Protein AF-A0A544TKF6-F1 (afdb_monomer)

Foldseek 3Di:
DFPAFDPFAEPVNLVVQLVVDPDQVSNCVSQDDLRYGAWDWDWDAALVLDTWIWTHGNVDIDIDGDDPSDDDAFQFDPDPVCVVPTDDDDDPLRVVQRVLLVVLVVPDDPDDDPVSVLVSCLDQRPPCSYSQHDFDPVDDPVVTDGDQKDWDADNNQQFIWIDGGGSNVDPDTDGTDRD

InterPro domains:
  IPR005079 Peptidase C45, hydrolase domain [PF03417] (8-167)
  IPR047794 Peptidase C45-like [NF040521] (4-160)
  IPR047801 Peptidase C45 [PTHR34180] (5-172)

Mean predicted aligned error: 4.5 Å

Nearest PDB structures (foldseek):
  2x1c-assembly4_D  TM=9.085E-01  e=5.682E-09  Penicillium chrysogenum
  2x1e-assembly3_C  TM=9.088E-01  e=1.036E-08  Penicillium chrysogenum
  3ryo-assembly2_G  TM=5.956E-01  e=8.230E+00  Mycobacterium tuberculosis

pLDDT: mean 92.39, std 9.49, range [50.91, 98.38]

Secondary structure (DSSP, 8-state):
------SSB-HHHHHHHHHT-SSHHHHHHTT-TT-BSS-EEEEEE-TTS-EEEEEE-SS--EEE--BTTB----SS---HHHHTTS-----THHHHHHHHHHHHHTT--SS--HHHHHHHHT--TTTTSSSS----TTS-TTT-----EEEEEETTTTEEEEEES-TTT----EEEEE-

Radius of gyration: 16.9 Å; Cα contacts (8 Å, |Δi|>4): 311; chains: 1; bounding box: 36×39×44 Å

Structure (mmCIF, N/CA/C/O backbone):
data_AF-A0A544TKF6-F1
#
_entry.id   AF-A0A544TKF6-F1
#
loop_
_atom_site.group_PDB
_atom_site.id
_atom_site.type_symbol
_atom_site.label_atom_id
_atom_site.label_alt_id
_atom_site.label_comp_id
_atom_site.label_asym_id
_atom_site.label_entity_id
_atom_site.label_seq_id
_atom_site.pdbx_PDB_ins_code
_atom_site.Cartn_x
_atom_site.Cartn_y
_atom_site.Cartn_z
_atom_site.occupancy
_atom_site.B_iso_or_equiv
_atom_site.auth_seq_id
_atom_site.auth_comp_id
_atom_site.auth_asym_id
_atom_site.auth_atom_id
_atom_site.pdbx_PDB_model_num
ATOM 1 N N . MET A 1 1 ? 10.398 1.493 -12.813 1.00 55.31 1 MET A N 1
ATOM 2 C CA . MET A 1 1 ? 9.216 0.774 -13.331 1.00 55.31 1 MET A CA 1
ATOM 3 C C . MET A 1 1 ? 9.625 -0.557 -13.945 1.00 55.31 1 MET A C 1
ATOM 5 O O . MET A 1 1 ? 10.635 -0.617 -14.648 1.00 55.31 1 MET A O 1
ATOM 9 N N . THR A 1 2 ? 8.847 -1.602 -13.678 1.00 68.12 2 THR A N 1
ATOM 10 C CA . THR A 1 2 ? 8.953 -2.919 -14.322 1.00 68.12 2 THR A CA 1
ATOM 11 C C . THR A 1 2 ? 8.595 -2.805 -15.816 1.00 68.12 2 THR A C 1
ATOM 13 O O . THR A 1 2 ? 7.813 -1.940 -16.207 1.00 68.12 2 THR A O 1
ATOM 16 N N . ARG A 1 3 ? 9.192 -3.635 -16.684 1.00 73.00 3 ARG A N 1
ATOM 17 C CA . ARG A 1 3 ? 8.939 -3.627 -18.148 1.00 73.00 3 ARG A CA 1
ATOM 18 C C . ARG A 1 3 ? 8.168 -4.859 -18.634 1.00 73.00 3 ARG A C 1
ATOM 20 O O . ARG A 1 3 ? 8.282 -5.246 -19.791 1.00 73.00 3 ARG A O 1
ATOM 27 N N . THR A 1 4 ? 7.413 -5.490 -17.744 1.00 80.81 4 THR A N 1
ATOM 28 C CA . THR A 1 4 ? 6.690 -6.730 -18.036 1.00 80.81 4 THR A CA 1
ATOM 29 C C . THR A 1 4 ? 5.222 -6.401 -18.259 1.00 80.81 4 THR A C 1
ATOM 31 O O . THR A 1 4 ? 4.555 -5.962 -17.328 1.00 80.81 4 THR A O 1
ATOM 34 N N . CYS A 1 5 ? 4.701 -6.599 -19.466 1.00 86.75 5 CYS A N 1
ATOM 35 C CA . CYS A 1 5 ? 3.267 -6.497 -19.724 1.00 86.75 5 CYS A CA 1
ATOM 36 C C . CYS A 1 5 ? 2.820 -7.540 -20.748 1.00 86.75 5 CYS A C 1
ATOM 38 O O . CYS A 1 5 ? 3.575 -7.852 -21.663 1.00 86.75 5 CYS A O 1
ATOM 40 N N . GLU A 1 6 ? 1.609 -8.064 -20.582 1.00 92.38 6 GLU A N 1
ATOM 41 C CA . GLU A 1 6 ? 1.011 -9.108 -21.427 1.00 92.38 6 GLU A CA 1
ATOM 42 C C . GLU A 1 6 ? -0.457 -8.756 -21.723 1.00 92.38 6 GLU A C 1
ATOM 44 O O . GLU A 1 6 ? -1.069 -8.034 -20.928 1.00 92.38 6 GLU A O 1
ATOM 49 N N . PRO A 1 7 ? -1.066 -9.274 -22.809 1.00 95.12 7 PRO A N 1
ATOM 50 C CA . PRO A 1 7 ? -2.476 -9.049 -23.140 1.00 95.12 7 PRO A CA 1
ATOM 51 C C . PRO A 1 7 ? -3.413 -9.821 -22.190 1.00 95.12 7 PRO A C 1
ATOM 53 O O . PRO A 1 7 ? -4.062 -10.794 -22.569 1.00 95.12 7 PRO A O 1
ATOM 56 N N . LYS A 1 8 ? -3.452 -9.398 -20.925 1.00 96.31 8 LYS A N 1
ATOM 57 C CA . LYS A 1 8 ? -4.282 -9.949 -19.845 1.00 96.31 8 LYS A CA 1
ATOM 58 C C . LYS A 1 8 ? -5.174 -8.855 -19.241 1.00 96.31 8 LYS A C 1
ATOM 60 O O . LYS A 1 8 ? -5.422 -7.833 -19.878 1.00 96.31 8 LYS A O 1
ATOM 65 N N . VAL A 1 9 ? -5.671 -9.045 -18.019 1.00 97.31 9 VAL A N 1
ATOM 66 C CA . VAL A 1 9 ? -6.604 -8.110 -17.371 1.00 97.31 9 VAL A CA 1
ATOM 67 C C . VAL A 1 9 ? -5.886 -6.812 -16.964 1.00 97.31 9 VAL A C 1
ATOM 69 O O . VAL A 1 9 ? -4.913 -6.870 -16.207 1.00 97.31 9 VAL A O 1
ATOM 72 N N . PRO A 1 10 ? -6.344 -5.626 -17.409 1.00 97.31 10 PRO A N 1
ATOM 73 C CA . PRO A 1 10 ? -5.775 -4.352 -16.972 1.00 97.31 10 PRO A CA 1
ATOM 74 C C . PRO A 1 10 ? -5.918 -4.138 -15.459 1.00 97.31 10 PRO A C 1
ATOM 76 O O . PRO A 1 10 ? -6.952 -4.467 -14.881 1.00 97.31 10 PRO A O 1
ATOM 79 N N . ILE A 1 11 ? -4.927 -3.501 -14.824 1.00 96.88 11 ILE A N 1
ATOM 80 C CA . ILE A 1 11 ? -4.883 -3.312 -13.358 1.00 96.88 11 ILE A CA 1
ATOM 81 C C . ILE A 1 11 ? -6.156 -2.675 -12.797 1.00 96.88 11 ILE A C 1
ATOM 83 O O . ILE A 1 11 ? -6.696 -3.152 -11.805 1.00 96.88 11 ILE A O 1
ATOM 87 N N . HIS A 1 12 ? -6.677 -1.638 -13.456 1.00 97.56 12 HIS A N 1
ATOM 88 C CA . HIS A 1 12 ? -7.890 -0.953 -13.004 1.00 97.56 12 HIS A CA 1
ATOM 89 C C . HIS A 1 12 ? -9.153 -1.820 -13.118 1.00 97.56 12 HIS A C 1
ATOM 91 O O . HIS A 1 12 ? -10.081 -1.652 -12.332 1.00 97.56 12 HIS A O 1
ATOM 97 N N . VAL A 1 13 ? -9.184 -2.781 -14.047 1.00 98.19 13 VAL A N 1
ATOM 98 C CA . VAL A 1 13 ? -10.268 -3.772 -14.124 1.00 98.19 13 VAL A CA 1
ATOM 99 C C . VAL A 1 13 ? -10.142 -4.776 -12.976 1.00 98.19 13 VAL A C 1
ATOM 101 O O . VAL A 1 13 ? -11.151 -5.125 -12.375 1.00 98.19 13 VAL A O 1
ATOM 104 N N . GLY A 1 14 ? -8.916 -5.162 -12.601 1.00 98.19 14 GLY A N 1
ATOM 105 C CA . GLY A 1 14 ? -8.651 -5.945 -11.388 1.00 98.19 14 GLY A CA 1
ATOM 106 C C . GLY A 1 14 ? -9.090 -5.227 -10.105 1.00 98.19 14 GLY A C 1
ATOM 107 O O . GLY A 1 14 ? -9.785 -5.820 -9.286 1.00 98.19 14 GLY A O 1
ATOM 108 N N . LEU A 1 15 ? -8.775 -3.928 -9.968 1.00 98.00 15 LEU A N 1
ATOM 109 C CA . LEU A 1 15 ? -9.273 -3.088 -8.865 1.00 98.00 15 LEU A CA 1
ATOM 110 C C . LEU A 1 15 ? -10.802 -3.095 -8.814 1.00 98.00 15 LEU A C 1
ATOM 112 O O . LEU A 1 15 ? -11.387 -3.272 -7.749 1.00 98.00 15 LEU A O 1
ATOM 116 N N . ARG A 1 16 ? -11.456 -2.926 -9.968 1.00 98.25 16 ARG A N 1
ATOM 117 C CA . ARG A 1 16 ? -12.916 -2.922 -10.030 1.00 98.25 16 ARG A CA 1
ATOM 118 C C . ARG A 1 16 ? -13.513 -4.278 -9.651 1.00 98.25 16 ARG A C 1
ATOM 120 O O . ARG A 1 16 ? -14.469 -4.306 -8.889 1.00 98.25 16 ARG A O 1
ATOM 127 N N . ALA A 1 17 ? -12.931 -5.378 -10.123 1.00 98.25 17 ALA A N 1
ATOM 128 C CA . ALA A 1 17 ? -13.384 -6.726 -9.791 1.00 98.25 17 ALA A CA 1
ATOM 129 C C . ALA A 1 17 ? -13.251 -7.037 -8.287 1.00 98.25 17 ALA A C 1
ATOM 131 O O . ALA A 1 17 ? -14.144 -7.658 -7.716 1.00 98.25 17 ALA A O 1
ATOM 132 N N . ILE A 1 18 ? -12.188 -6.553 -7.628 1.00 98.25 18 ILE A N 1
ATOM 133 C CA . ILE A 1 18 ? -12.062 -6.608 -6.161 1.00 98.25 18 ILE A CA 1
ATOM 134 C C . ILE A 1 18 ? -13.224 -5.865 -5.490 1.00 98.25 18 ILE A C 1
ATOM 136 O O . ILE A 1 18 ? -13.851 -6.407 -4.587 1.00 98.25 18 ILE A O 1
ATOM 140 N N . LEU A 1 19 ? -13.520 -4.638 -5.929 1.00 96.94 19 LEU A N 1
ATOM 141 C CA . LEU A 1 19 ? -14.574 -3.808 -5.333 1.00 96.94 19 LEU A CA 1
ATOM 142 C C . LEU A 1 19 ? -15.995 -4.335 -5.596 1.00 96.94 19 LEU A C 1
ATOM 144 O O . LEU A 1 19 ? -16.888 -4.055 -4.804 1.00 96.94 19 LEU A O 1
ATOM 148 N N . ASP A 1 20 ? -16.200 -5.097 -6.673 1.00 97.75 20 ASP A N 1
ATOM 149 C CA . ASP A 1 20 ? -17.477 -5.752 -6.999 1.00 97.75 20 ASP A CA 1
ATOM 150 C C . ASP A 1 20 ? -17.641 -7.134 -6.320 1.00 97.75 20 ASP A C 1
ATOM 152 O O . ASP A 1 20 ? -18.665 -7.792 -6.506 1.00 97.75 20 ASP A O 1
ATOM 156 N N . SER A 1 21 ? -16.646 -7.606 -5.559 1.00 97.81 21 SER A N 1
ATOM 157 C CA . SER A 1 21 ? -16.681 -8.918 -4.895 1.00 97.81 21 SER A CA 1
ATOM 158 C C . SER A 1 21 ? -17.509 -8.898 -3.606 1.00 97.81 21 SER A C 1
ATOM 160 O O . SER A 1 21 ? -17.466 -7.932 -2.843 1.00 97.81 21 SER A O 1
ATOM 162 N N . PHE A 1 22 ? -18.215 -9.993 -3.310 1.00 95.69 22 PHE A N 1
ATOM 163 C CA . PHE A 1 22 ? -19.034 -10.128 -2.097 1.00 95.69 22 PHE A CA 1
ATOM 164 C C . PHE A 1 22 ? -18.278 -10.791 -0.944 1.00 95.69 22 PHE A C 1
ATOM 166 O O . PHE A 1 22 ? -18.652 -10.626 0.218 1.00 95.69 22 PHE A O 1
ATOM 173 N N . THR A 1 23 ? -17.216 -11.538 -1.253 1.00 97.38 23 THR A N 1
ATOM 174 C CA . THR A 1 23 ? -16.368 -12.212 -0.261 1.00 97.38 23 THR A CA 1
ATOM 175 C C . THR A 1 23 ? -14.896 -11.841 -0.418 1.00 97.38 23 THR A C 1
ATOM 177 O O . THR A 1 23 ? -14.436 -11.426 -1.484 1.00 97.38 23 THR A O 1
ATOM 180 N N . PHE A 1 24 ? -14.126 -12.016 0.659 1.00 97.62 24 PHE A N 1
ATOM 181 C CA . PHE A 1 24 ? -12.680 -11.791 0.637 1.00 97.62 24 PHE A CA 1
ATOM 182 C C . PHE A 1 24 ? -11.973 -12.735 -0.350 1.00 97.62 24 PHE A C 1
ATOM 184 O O . PHE A 1 24 ? -11.017 -12.349 -1.022 1.00 97.62 24 PHE A O 1
ATOM 191 N N . GLU A 1 25 ? -12.452 -13.970 -0.457 1.00 97.88 25 GLU A N 1
ATOM 192 C CA . GLU A 1 25 ? -11.915 -14.999 -1.340 1.00 97.88 25 GLU A CA 1
ATOM 193 C C . GLU A 1 25 ? -12.186 -14.683 -2.819 1.00 97.88 25 GLU A C 1
ATOM 195 O O . GLU A 1 25 ? -11.289 -14.851 -3.647 1.00 97.88 25 GLU A O 1
ATOM 200 N N . GLU A 1 26 ? -13.374 -14.165 -3.150 1.00 98.06 26 GLU A N 1
ATOM 201 C CA . GLU A 1 26 ? -13.680 -13.643 -4.491 1.00 98.06 26 GLU A CA 1
ATOM 202 C C . GLU A 1 26 ? -12.751 -12.480 -4.857 1.00 98.06 26 GLU A C 1
ATOM 204 O O . GLU A 1 26 ? -12.111 -12.520 -5.912 1.00 98.06 26 GLU A O 1
ATOM 209 N N . ALA A 1 27 ? -12.594 -11.509 -3.950 1.00 98.25 27 ALA A N 1
ATOM 210 C CA . ALA A 1 27 ? -11.705 -10.365 -4.145 1.00 98.25 27 ALA A CA 1
ATOM 211 C C . ALA A 1 27 ? -10.252 -10.805 -4.385 1.00 98.25 27 ALA A C 1
ATOM 213 O O . ALA A 1 27 ? -9.595 -10.346 -5.320 1.00 98.25 27 ALA A O 1
ATOM 214 N N . LEU A 1 28 ? -9.743 -11.744 -3.582 1.00 98.25 28 LEU A N 1
ATOM 215 C CA . LEU A 1 28 ? -8.399 -12.293 -3.759 1.00 98.25 28 LEU A CA 1
ATOM 216 C C . LEU A 1 28 ? -8.263 -13.046 -5.091 1.00 98.25 28 LEU A C 1
ATOM 218 O O . LEU A 1 28 ? -7.260 -12.898 -5.798 1.00 98.25 28 LEU A O 1
ATOM 222 N N . SER A 1 29 ? -9.266 -13.844 -5.458 1.00 97.94 29 SER A N 1
ATOM 223 C CA . SER A 1 29 ? -9.270 -14.599 -6.712 1.00 97.94 29 SER A CA 1
ATOM 224 C C . SER A 1 29 ? -9.261 -13.681 -7.937 1.00 97.94 29 SER A C 1
ATOM 226 O O . SER A 1 29 ? -8.599 -14.009 -8.923 1.00 97.94 29 SER A O 1
ATOM 228 N N . ALA A 1 30 ? -9.903 -12.510 -7.865 1.00 97.81 30 ALA A N 1
ATOM 229 C CA . ALA A 1 30 ? -9.990 -11.533 -8.955 1.00 97.81 30 ALA A CA 1
ATOM 230 C C . ALA A 1 30 ? -8.631 -10.986 -9.432 1.00 97.81 30 ALA A C 1
ATOM 232 O O . ALA A 1 30 ? -8.521 -10.502 -10.559 1.00 97.81 30 ALA A O 1
ATOM 233 N N . VAL A 1 31 ? -7.583 -11.087 -8.606 1.00 97.75 31 VAL A N 1
ATOM 234 C CA . VAL A 1 31 ? -6.219 -10.635 -8.946 1.00 97.75 31 VAL A CA 1
ATOM 235 C C . VAL A 1 31 ? -5.143 -11.718 -8.826 1.00 97.75 31 VAL A C 1
ATOM 237 O O . VAL A 1 31 ? -3.959 -11.462 -9.046 1.00 97.75 31 VAL A O 1
ATOM 240 N N . SER A 1 32 ? -5.549 -12.954 -8.538 1.00 96.00 32 SER A N 1
ATOM 241 C CA . SER A 1 32 ? -4.648 -14.102 -8.403 1.00 96.00 32 SER A CA 1
ATOM 242 C C . SER A 1 32 ? -4.239 -14.716 -9.754 1.00 96.00 32 SER A C 1
ATOM 244 O O . SER A 1 32 ? -4.619 -14.237 -10.821 1.00 96.00 32 SER A O 1
ATOM 246 N N . HIS A 1 33 ? -3.441 -15.788 -9.711 1.00 94.94 33 HIS A N 1
ATOM 247 C CA . HIS A 1 33 ? -3.121 -16.634 -10.871 1.00 94.94 33 HIS A CA 1
ATOM 248 C C . HIS A 1 33 ? -2.441 -15.910 -12.048 1.00 94.94 33 HIS A C 1
ATOM 250 O O . HIS A 1 33 ? -2.646 -16.272 -13.206 1.00 94.94 33 HIS A O 1
ATOM 256 N N . ASN A 1 34 ? -1.615 -14.892 -11.775 1.00 95.81 34 ASN A N 1
ATOM 257 C CA . ASN A 1 34 ? -0.842 -14.160 -12.787 1.00 95.81 34 ASN A CA 1
ATOM 258 C C . ASN A 1 34 ? -1.720 -13.550 -13.900 1.00 95.81 34 ASN A C 1
ATOM 260 O O . ASN A 1 34 ? -1.271 -13.398 -15.041 1.00 95.81 34 ASN A O 1
ATOM 264 N N . GLN A 1 35 ? -2.994 -13.262 -13.613 1.00 96.38 35 GLN A N 1
ATOM 265 C CA . GLN A 1 35 ? -3.963 -12.835 -14.629 1.00 96.38 35 GLN A CA 1
ATOM 266 C C . GLN A 1 35 ? -3.910 -11.328 -14.928 1.00 96.38 35 GLN A C 1
ATOM 268 O O . GLN A 1 35 ? -4.598 -10.849 -15.825 1.00 96.38 35 GLN A O 1
ATOM 273 N N . MET A 1 36 ? -3.092 -10.577 -14.189 1.00 97.75 36 MET A N 1
ATOM 274 C CA . MET A 1 36 ? -2.928 -9.137 -14.365 1.00 97.75 36 MET A CA 1
ATOM 275 C C . MET A 1 36 ? -1.960 -8.823 -15.510 1.00 97.75 36 MET A C 1
ATOM 277 O O . MET A 1 36 ? -0.947 -9.497 -15.693 1.00 97.75 36 MET A O 1
ATOM 281 N N . ALA A 1 37 ? -2.280 -7.785 -16.281 1.00 96.62 37 ALA A N 1
ATOM 282 C CA . ALA A 1 37 ? -1.565 -7.382 -17.493 1.00 96.62 37 ALA A CA 1
ATOM 283 C C . ALA A 1 37 ? -0.221 -6.700 -17.232 1.00 96.62 37 ALA A C 1
ATOM 285 O O . ALA A 1 37 ? 0.594 -6.615 -18.144 1.00 96.62 37 ALA A O 1
ATOM 286 N N . SER A 1 38 ? 0.034 -6.224 -16.016 1.00 95.25 38 SER A N 1
ATOM 287 C CA . SER A 1 38 ? 1.290 -5.580 -15.629 1.00 95.25 38 SER A CA 1
ATOM 288 C C . SER A 1 38 ? 1.583 -5.809 -14.145 1.00 95.25 38 SER A C 1
ATOM 290 O O . SER A 1 38 ? 0.718 -6.303 -13.417 1.00 95.25 38 SER A O 1
ATOM 292 N N . PRO A 1 39 ? 2.794 -5.485 -13.668 1.00 94.88 39 PRO A N 1
ATOM 293 C CA . PRO A 1 39 ? 3.062 -5.478 -12.247 1.00 94.88 39 PRO A CA 1
ATOM 294 C C . PRO A 1 39 ? 2.299 -4.385 -11.513 1.00 94.88 39 PRO A C 1
ATOM 296 O O . PRO A 1 39 ? 2.184 -3.263 -12.006 1.00 94.88 39 PRO A O 1
ATOM 299 N N . ALA A 1 40 ? 1.781 -4.732 -10.344 1.00 95.81 40 ALA A N 1
ATOM 300 C CA . ALA A 1 40 ? 1.084 -3.834 -9.437 1.00 95.81 40 ALA A CA 1
ATOM 301 C C . ALA A 1 40 ? 1.048 -4.453 -8.036 1.00 95.81 40 ALA A C 1
ATOM 303 O O . ALA A 1 40 ? 1.428 -5.609 -7.834 1.00 95.81 40 ALA A O 1
ATOM 304 N N . HIS A 1 41 ? 0.551 -3.680 -7.083 1.00 97.31 41 HIS A N 1
ATOM 305 C CA . HIS A 1 41 ? 0.274 -4.127 -5.730 1.00 97.31 41 HIS A CA 1
ATOM 306 C C . HIS A 1 41 ? -1.192 -3.848 -5.399 1.00 97.31 41 HIS A C 1
ATOM 308 O O . HIS A 1 41 ? -1.722 -2.795 -5.755 1.00 97.31 41 HIS A O 1
ATOM 314 N N . PHE A 1 42 ? -1.837 -4.804 -4.737 1.00 98.19 42 PHE A N 1
ATOM 315 C CA . PHE A 1 42 ? -3.177 -4.666 -4.185 1.00 98.19 42 PHE A CA 1
ATOM 316 C C . PHE A 1 42 ? -3.128 -4.920 -2.681 1.00 98.19 42 PHE A C 1
ATOM 318 O O . PHE A 1 42 ? -2.683 -5.981 -2.241 1.00 98.19 42 PHE A O 1
ATOM 325 N N . LEU A 1 43 ? -3.633 -3.972 -1.894 1.00 97.81 43 LEU A N 1
ATOM 326 C CA . LEU A 1 43 ? -3.940 -4.179 -0.484 1.00 97.81 43 LEU A CA 1
ATOM 327 C C . LEU A 1 43 ? -5.431 -4.481 -0.351 1.00 97.81 43 LEU A C 1
ATOM 329 O O . LEU A 1 43 ? -6.259 -3.632 -0.673 1.00 97.81 43 LEU A O 1
ATOM 333 N N . ILE A 1 44 ? -5.769 -5.681 0.113 1.00 98.06 44 ILE A N 1
ATOM 334 C CA . ILE A 1 44 ? -7.157 -6.118 0.284 1.00 98.06 44 ILE A CA 1
ATOM 335 C C . ILE A 1 44 ? -7.396 -6.359 1.770 1.00 98.06 44 ILE A C 1
ATOM 337 O O . ILE A 1 44 ? -6.661 -7.110 2.413 1.00 98.06 44 ILE A O 1
ATOM 341 N N . ALA A 1 45 ? -8.437 -5.736 2.312 1.00 96.94 45 ALA A N 1
ATOM 342 C CA . ALA A 1 45 ? -8.859 -5.900 3.695 1.00 96.94 45 ALA A CA 1
ATOM 343 C C . ALA A 1 45 ? -10.385 -6.031 3.777 1.00 96.94 45 ALA A C 1
ATOM 345 O O . ALA A 1 45 ? -11.104 -5.529 2.916 1.00 96.94 45 ALA A O 1
ATOM 346 N N . SER A 1 46 ? -10.883 -6.710 4.809 1.00 95.62 46 SER A N 1
ATOM 347 C CA . SER A 1 46 ? -12.322 -6.901 5.039 1.00 95.62 46 SER A CA 1
ATOM 348 C C . SER A 1 46 ? -12.705 -6.698 6.504 1.00 95.62 46 SER A C 1
ATOM 350 O O . SER A 1 46 ? -11.874 -6.822 7.407 1.00 95.62 46 SER A O 1
ATOM 352 N N . ARG A 1 47 ? -13.999 -6.456 6.751 1.00 93.81 47 ARG A N 1
ATOM 353 C CA . ARG A 1 47 ? -14.575 -6.335 8.102 1.00 93.81 47 ARG A CA 1
ATOM 354 C C . ARG A 1 47 ? -14.402 -7.599 8.956 1.00 93.81 47 ARG A C 1
ATOM 356 O O . ARG A 1 47 ? -14.392 -7.518 10.179 1.00 93.81 47 ARG A O 1
ATOM 363 N N . GLU A 1 48 ? -14.184 -8.755 8.330 1.00 93.56 48 GLU A N 1
ATOM 364 C CA . GLU A 1 48 ? -13.864 -10.030 8.994 1.00 93.56 48 GLU A CA 1
ATOM 365 C C . GLU A 1 48 ? -12.426 -10.091 9.545 1.00 93.56 48 GLU A C 1
ATOM 367 O O . GLU A 1 48 ? -11.963 -11.157 9.947 1.00 93.56 48 GLU A O 1
ATOM 372 N N . LYS A 1 49 ? -11.700 -8.963 9.560 1.00 92.44 49 LYS A N 1
ATOM 373 C CA . LYS A 1 49 ? -10.296 -8.857 9.994 1.00 92.44 49 LYS A CA 1
ATOM 374 C C . LYS A 1 49 ? -9.328 -9.692 9.145 1.00 92.44 49 LYS A C 1
ATOM 376 O O . LYS A 1 49 ? -8.250 -10.059 9.607 1.00 92.44 49 LYS A O 1
ATOM 381 N N . LYS A 1 50 ? -9.687 -9.970 7.887 1.00 96.19 50 LYS A N 1
ATOM 382 C CA . LYS A 1 50 ? -8.768 -10.538 6.888 1.00 96.19 50 LYS A CA 1
ATOM 383 C C . LYS A 1 50 ? -8.052 -9.402 6.167 1.00 96.19 50 LYS A C 1
ATOM 385 O O . LYS A 1 50 ? -8.710 -8.463 5.723 1.00 96.19 50 LYS A O 1
ATOM 390 N N . ILE A 1 51 ? -6.730 -9.507 6.044 1.00 97.12 51 ILE A N 1
ATOM 391 C CA . ILE A 1 51 ? -5.864 -8.552 5.341 1.00 97.12 51 ILE A CA 1
ATOM 392 C C . ILE A 1 51 ? -4.859 -9.353 4.519 1.00 97.12 51 ILE A C 1
ATOM 394 O O . ILE A 1 51 ? -4.285 -10.327 5.015 1.00 97.12 51 ILE A O 1
ATOM 398 N N . ILE A 1 52 ? -4.633 -8.948 3.274 1.00 98.19 52 ILE A N 1
ATOM 399 C CA . ILE A 1 52 ? -3.588 -9.514 2.427 1.00 98.19 52 ILE A CA 1
ATOM 400 C C . ILE A 1 52 ? -3.015 -8.443 1.503 1.00 98.19 52 ILE A C 1
ATOM 402 O O . ILE A 1 52 ? -3.734 -7.592 0.978 1.00 98.19 52 ILE A O 1
ATOM 406 N N . SER A 1 53 ? -1.707 -8.506 1.293 1.00 98.06 53 SER A N 1
ATOM 407 C CA . SER A 1 53 ? -1.033 -7.793 0.215 1.00 98.06 53 SER A CA 1
ATOM 408 C C . SER A 1 53 ? -0.784 -8.758 -0.930 1.00 98.06 53 SER A C 1
ATOM 410 O O . SER A 1 53 ? -0.306 -9.875 -0.717 1.00 98.06 53 SER A O 1
ATOM 412 N N . VAL A 1 54 ? -1.125 -8.337 -2.142 1.00 98.38 54 VAL A N 1
ATOM 413 C CA . VAL A 1 54 ? -0.956 -9.128 -3.355 1.00 98.38 54 VAL A CA 1
ATOM 414 C C . VAL A 1 54 ? -0.094 -8.340 -4.324 1.00 98.38 54 VAL A C 1
ATOM 416 O O . VAL A 1 54 ? -0.539 -7.361 -4.922 1.00 98.38 54 VAL A O 1
ATOM 419 N N . GLU A 1 55 ? 1.148 -8.773 -4.490 1.00 98.25 55 GLU A N 1
ATOM 420 C CA . GLU A 1 55 ? 2.008 -8.283 -5.559 1.00 98.25 55 GLU A CA 1
ATOM 421 C C . GLU A 1 55 ? 1.739 -9.128 -6.800 1.00 98.25 55 GLU A C 1
ATOM 423 O O . GLU A 1 55 ? 1.877 -10.352 -6.784 1.00 98.25 55 GLU A O 1
ATOM 428 N N . VAL A 1 56 ? 1.299 -8.489 -7.877 1.00 97.56 56 VAL A N 1
ATOM 429 C CA . VAL A 1 56 ? 0.908 -9.167 -9.115 1.00 97.56 56 VAL A CA 1
ATOM 430 C C . VAL A 1 56 ? 1.891 -8.859 -10.225 1.00 97.56 56 VAL A C 1
ATOM 432 O O . VAL A 1 56 ? 2.540 -7.819 -10.226 1.00 97.56 56 VAL A O 1
ATOM 435 N N . SER A 1 57 ? 1.953 -9.736 -11.216 1.00 96.00 57 SER A N 1
ATOM 436 C CA . SER A 1 57 ? 2.531 -9.481 -12.531 1.00 96.00 57 SER A CA 1
ATOM 437 C C . SER A 1 57 ? 1.944 -10.472 -13.538 1.00 96.00 57 SER A C 1
ATOM 439 O O . SER A 1 57 ? 1.301 -11.447 -13.135 1.00 96.00 57 SER A O 1
ATOM 441 N N . PRO A 1 58 ? 2.225 -10.309 -14.841 1.00 95.44 58 PRO A N 1
ATOM 442 C CA . PRO A 1 58 ? 1.831 -11.305 -15.828 1.00 95.44 58 PRO A CA 1
ATOM 443 C C . PRO A 1 58 ? 2.474 -12.683 -15.651 1.00 95.44 58 PRO A C 1
ATOM 445 O O . PRO A 1 58 ? 2.000 -13.646 -16.249 1.00 95.44 58 PRO A O 1
ATOM 448 N N . ILE A 1 59 ? 3.555 -12.795 -14.879 1.00 94.56 59 ILE A N 1
ATOM 449 C CA . ILE A 1 59 ? 4.352 -14.026 -14.771 1.00 94.56 59 ILE A CA 1
ATOM 450 C C . ILE A 1 59 ? 4.305 -14.655 -13.379 1.00 94.56 59 ILE A C 1
ATOM 452 O O . ILE A 1 59 ? 4.521 -15.857 -13.249 1.00 94.56 59 ILE A O 1
ATOM 456 N N . TYR A 1 60 ? 4.026 -13.861 -12.346 1.00 95.94 60 TYR A N 1
ATOM 457 C CA . TYR A 1 60 ? 4.013 -14.306 -10.959 1.00 95.94 60 TYR A CA 1
ATOM 458 C C . TYR A 1 60 ? 3.133 -13.406 -10.087 1.00 95.94 60 TYR A C 1
ATOM 460 O O . TYR A 1 60 ? 3.202 -12.180 -10.191 1.00 95.94 60 TYR A O 1
ATOM 468 N N . THR A 1 61 ? 2.369 -14.023 -9.193 1.00 97.25 61 THR A N 1
ATOM 469 C CA . THR A 1 61 ? 1.584 -13.375 -8.148 1.00 97.25 61 THR A CA 1
ATOM 470 C C . THR A 1 61 ? 2.090 -13.869 -6.800 1.00 97.25 61 THR A C 1
ATOM 472 O O . THR A 1 61 ? 2.095 -15.072 -6.534 1.00 97.25 61 THR A O 1
ATOM 475 N N . ALA A 1 62 ? 2.501 -12.946 -5.939 1.00 97.94 62 ALA A N 1
ATOM 476 C CA . ALA A 1 62 ? 2.924 -13.224 -4.578 1.00 97.94 62 ALA A CA 1
ATOM 477 C C . ALA A 1 62 ? 1.918 -12.660 -3.576 1.00 97.94 62 ALA A C 1
ATOM 479 O O . ALA A 1 62 ? 1.404 -11.557 -3.741 1.00 97.94 62 ALA A O 1
ATOM 480 N N . GLN A 1 63 ? 1.671 -13.416 -2.512 1.00 97.88 63 GLN A N 1
ATOM 481 C CA . GLN A 1 63 ? 0.867 -12.969 -1.383 1.00 97.88 63 GLN A CA 1
ATOM 482 C C . GLN A 1 63 ? 1.776 -12.720 -0.181 1.00 97.88 63 GLN A C 1
ATOM 484 O O . GLN A 1 63 ? 2.612 -13.561 0.156 1.00 97.88 63 GLN A O 1
ATOM 489 N N . ILE A 1 64 ? 1.589 -11.581 0.475 1.00 98.19 64 ILE A N 1
ATOM 490 C CA . ILE A 1 64 ? 2.284 -11.189 1.698 1.00 98.19 64 ILE A CA 1
ATOM 491 C C . ILE A 1 64 ? 1.236 -11.110 2.806 1.00 98.19 64 ILE A C 1
ATOM 493 O O . ILE A 1 64 ? 0.221 -10.422 2.673 1.00 98.19 64 ILE A O 1
ATOM 497 N N . LYS A 1 65 ? 1.474 -11.855 3.887 1.00 97.38 65 LYS A N 1
ATOM 498 C CA . LYS A 1 65 ? 0.610 -11.887 5.072 1.00 97.38 65 LYS A CA 1
ATOM 499 C C . LYS A 1 65 ? 0.982 -10.751 6.031 1.00 97.38 65 LYS A C 1
ATOM 501 O O . LYS A 1 65 ? 2.142 -10.346 6.032 1.00 97.38 65 LYS A O 1
ATOM 506 N N . PRO A 1 66 ? 0.032 -10.261 6.844 1.00 96.12 66 PRO A N 1
ATOM 507 C CA . PRO A 1 66 ? 0.339 -9.279 7.875 1.00 96.12 66 PRO A CA 1
ATOM 508 C C . PRO A 1 66 ? 1.294 -9.859 8.923 1.00 96.12 66 PRO A C 1
ATOM 510 O O . PRO A 1 66 ? 1.223 -11.046 9.257 1.00 96.12 66 PRO A O 1
ATOM 51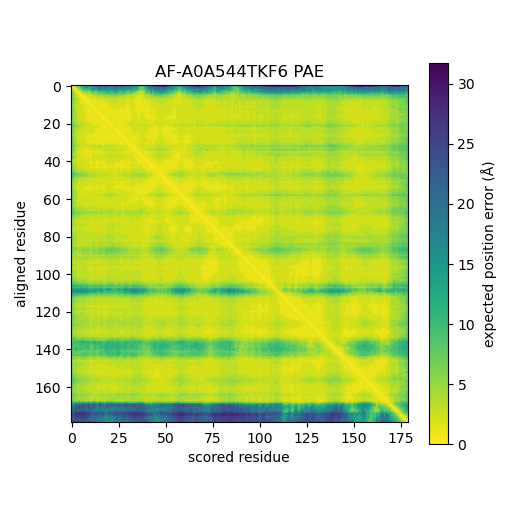3 N N . GLU A 1 67 ? 2.130 -8.999 9.486 1.00 93.75 67 GLU A N 1
ATOM 514 C CA . GLU A 1 67 ? 2.982 -9.287 10.634 1.00 93.75 67 GLU A CA 1
ATOM 515 C C . GLU A 1 67 ? 2.397 -8.572 11.855 1.00 93.75 67 GLU A C 1
ATOM 517 O O . GLU A 1 67 ? 2.127 -7.376 11.815 1.00 93.75 67 GLU A O 1
ATOM 522 N N . ASN A 1 68 ? 2.116 -9.317 12.930 1.00 90.31 68 ASN A N 1
ATOM 523 C CA . ASN A 1 68 ? 1.477 -8.786 14.146 1.00 90.31 68 ASN A CA 1
ATOM 524 C C . ASN A 1 68 ? 0.176 -7.995 13.883 1.00 90.31 68 ASN A C 1
ATOM 526 O O . ASN A 1 68 ? -0.129 -7.027 14.571 1.00 90.31 68 ASN A O 1
ATOM 530 N N . GLY A 1 69 ? -0.602 -8.414 12.878 1.00 90.25 69 GLY A N 1
ATOM 531 C CA . GLY A 1 69 ? -1.855 -7.755 12.497 1.00 90.25 69 GLY A CA 1
ATOM 532 C C . GLY A 1 69 ? -1.683 -6.493 11.649 1.00 90.25 69 GLY A C 1
ATOM 533 O O . GLY A 1 69 ? -2.687 -5.894 11.270 1.00 90.25 69 GLY A O 1
ATOM 534 N N . VAL A 1 70 ? -0.449 -6.120 11.299 1.00 93.44 70 VAL A N 1
ATOM 535 C CA . VAL A 1 70 ? -0.151 -4.952 10.470 1.00 93.44 70 VAL A CA 1
ATOM 536 C C . VAL A 1 70 ? 0.420 -5.373 9.121 1.00 93.44 70 VAL A C 1
ATOM 538 O O . VAL A 1 70 ? 1.144 -6.360 8.997 1.00 93.44 70 VAL A O 1
ATOM 541 N N . LEU A 1 71 ? 0.075 -4.618 8.082 1.00 96.62 71 LEU A N 1
ATOM 542 C CA . LEU A 1 71 ? 0.651 -4.756 6.759 1.00 96.62 71 LEU A CA 1
ATOM 543 C C . LEU A 1 71 ? 0.948 -3.371 6.192 1.00 96.62 71 LEU A C 1
ATOM 545 O O . LEU A 1 71 ? 0.053 -2.537 6.079 1.00 96.62 71 LEU A O 1
ATOM 549 N N . ILE A 1 72 ? 2.199 -3.162 5.797 1.00 97.19 72 ILE A N 1
ATOM 550 C CA . ILE A 1 72 ? 2.681 -1.949 5.136 1.00 97.19 72 ILE A CA 1
ATOM 551 C C . ILE A 1 72 ? 3.279 -2.300 3.772 1.00 97.19 72 ILE A C 1
ATOM 553 O O . ILE A 1 72 ? 3.810 -3.393 3.569 1.00 97.19 72 ILE A O 1
ATOM 557 N N . HIS A 1 73 ? 3.175 -1.385 2.813 1.00 98.06 73 HIS A N 1
ATOM 558 C CA . HIS A 1 73 ? 3.752 -1.542 1.478 1.00 98.06 73 HIS A CA 1
ATOM 559 C C . HIS A 1 73 ? 4.050 -0.168 0.867 1.00 98.06 73 HIS A C 1
ATOM 561 O O . HIS A 1 73 ? 3.500 0.840 1.310 1.00 98.06 73 HIS A O 1
ATOM 567 N N . THR A 1 74 ? 4.934 -0.116 -0.128 1.00 97.56 74 THR A N 1
ATOM 568 C CA . THR A 1 74 ? 5.222 1.108 -0.890 1.00 97.56 74 THR A CA 1
ATOM 569 C C . THR A 1 74 ? 5.199 0.833 -2.397 1.00 97.56 74 THR A C 1
ATOM 571 O O . THR A 1 74 ? 4.170 0.442 -2.927 1.00 97.56 74 THR A O 1
ATOM 574 N N . ASN A 1 75 ? 6.271 1.097 -3.142 1.00 96.44 75 ASN A N 1
ATOM 575 C CA . ASN A 1 75 ? 6.276 1.021 -4.606 1.00 96.44 75 ASN A CA 1
ATOM 576 C C . ASN A 1 75 ? 7.333 0.059 -5.158 1.00 96.44 75 ASN A C 1
ATOM 578 O O . ASN A 1 75 ? 7.493 -0.008 -6.375 1.00 96.44 75 ASN A O 1
ATOM 582 N N . HIS A 1 76 ? 8.038 -0.666 -4.288 1.00 97.12 76 HIS A N 1
ATOM 583 C CA . HIS A 1 76 ? 8.957 -1.730 -4.673 1.00 97.12 76 HIS A CA 1
ATOM 584 C C . HIS A 1 76 ? 8.373 -3.107 -4.362 1.00 97.12 76 HIS A C 1
ATOM 586 O O . HIS A 1 76 ? 7.511 -3.248 -3.496 1.00 97.12 76 HIS A O 1
ATOM 592 N N . ILE A 1 77 ? 8.862 -4.122 -5.069 1.00 97.31 77 ILE A N 1
ATOM 593 C CA . ILE A 1 77 ? 8.532 -5.525 -4.809 1.00 97.31 77 ILE A CA 1
ATOM 594 C C . ILE A 1 77 ? 9.183 -5.961 -3.492 1.00 97.31 77 ILE A C 1
ATOM 596 O O . ILE A 1 77 ? 10.409 -5.966 -3.363 1.00 97.31 77 ILE A O 1
ATOM 600 N N . CYS A 1 78 ? 8.366 -6.387 -2.540 1.00 97.25 78 CYS A N 1
ATOM 601 C CA . CYS A 1 78 ? 8.750 -6.885 -1.226 1.00 97.25 78 CYS A CA 1
ATOM 602 C C . CYS A 1 78 ? 8.823 -8.417 -1.185 1.00 97.25 78 CYS A C 1
ATOM 604 O O . CYS A 1 78 ? 9.609 -8.964 -0.411 1.00 97.25 78 CYS A O 1
ATOM 606 N N . ALA A 1 79 ? 8.028 -9.142 -1.983 1.00 97.25 79 ALA A N 1
ATOM 607 C CA . ALA A 1 79 ? 7.984 -10.599 -1.899 1.00 97.25 79 ALA A CA 1
ATOM 608 C C . ALA A 1 79 ? 9.264 -11.240 -2.473 1.00 97.25 79 ALA A C 1
ATOM 610 O O . ALA A 1 79 ? 9.518 -11.133 -3.680 1.00 97.25 79 ALA A O 1
ATOM 611 N N . PRO A 1 80 ? 10.028 -12.028 -1.683 1.00 95.94 80 PRO A N 1
ATOM 612 C CA . PRO A 1 80 ? 11.288 -12.614 -2.151 1.00 95.94 80 PRO A CA 1
ATOM 613 C C . PRO A 1 80 ? 11.129 -13.548 -3.356 1.00 95.94 80 PRO A C 1
ATOM 615 O O . PRO A 1 80 ? 12.023 -13.663 -4.189 1.00 95.94 80 PRO A O 1
ATOM 618 N N . ALA A 1 81 ? 9.990 -14.240 -3.462 1.00 94.94 81 ALA A N 1
ATOM 619 C CA . ALA A 1 81 ? 9.699 -15.096 -4.611 1.00 94.94 81 ALA A CA 1
ATOM 620 C C . ALA A 1 81 ? 9.497 -14.280 -5.896 1.00 94.94 81 ALA A C 1
ATOM 622 O O . ALA A 1 81 ? 9.939 -14.699 -6.962 1.00 94.94 81 ALA A O 1
ATOM 623 N N . MET A 1 82 ? 8.884 -13.101 -5.785 1.00 94.75 82 MET A N 1
ATOM 624 C CA . MET A 1 82 ? 8.614 -12.234 -6.923 1.00 94.75 82 MET A CA 1
ATOM 625 C C . MET A 1 82 ? 9.867 -11.486 -7.387 1.00 94.75 82 MET A C 1
ATOM 627 O O . MET A 1 82 ? 10.100 -11.399 -8.590 1.00 94.75 82 MET A O 1
ATOM 631 N N . GLN A 1 83 ? 10.733 -11.058 -6.461 1.00 95.00 83 GLN A N 1
ATOM 632 C CA . GLN A 1 83 ? 12.034 -10.440 -6.772 1.00 95.00 83 GLN A CA 1
ATOM 633 C C . GLN A 1 83 ? 12.950 -11.337 -7.626 1.00 95.00 83 GLN A C 1
ATOM 635 O O . GLN A 1 83 ? 13.808 -10.841 -8.350 1.00 95.00 83 GLN A O 1
ATOM 640 N N . LYS A 1 84 ? 12.774 -12.665 -7.567 1.00 95.06 84 LYS A N 1
ATOM 641 C CA . LYS A 1 84 ? 13.552 -13.626 -8.372 1.00 95.06 84 LYS A CA 1
ATOM 642 C C . LYS A 1 84 ? 13.132 -13.681 -9.838 1.00 95.06 84 LYS A C 1
ATOM 644 O O . LYS A 1 84 ? 13.905 -14.160 -10.662 1.00 95.06 84 LYS A O 1
ATOM 649 N N . VAL A 1 85 ? 11.905 -13.268 -10.152 1.00 93.75 85 VAL A N 1
ATOM 650 C CA . VAL A 1 85 ? 11.291 -13.476 -11.474 1.00 93.75 85 VAL A CA 1
ATOM 651 C C . VAL A 1 85 ? 10.869 -12.173 -12.147 1.00 93.75 85 VAL A C 1
ATOM 653 O O . VAL A 1 85 ? 10.820 -12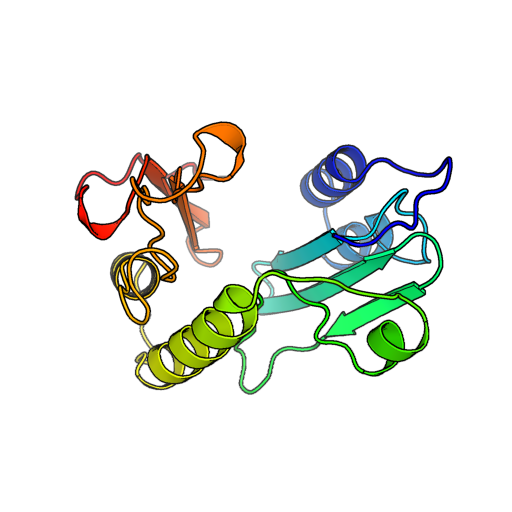.117 -13.372 1.00 93.75 85 VAL A O 1
ATOM 656 N N . VAL A 1 86 ? 10.620 -11.108 -11.381 1.00 92.06 86 VAL A N 1
ATOM 657 C CA . VAL A 1 86 ? 10.286 -9.774 -11.890 1.00 92.06 86 VAL A CA 1
ATOM 658 C C . VAL A 1 86 ? 11.438 -8.816 -11.602 1.00 92.06 86 VAL A C 1
ATOM 660 O O . VAL A 1 86 ? 11.814 -8.606 -10.453 1.00 92.06 86 VAL A O 1
ATOM 663 N N . VAL A 1 87 ? 11.968 -8.186 -12.654 1.00 90.75 87 VAL A N 1
ATOM 664 C CA . VAL A 1 87 ? 12.965 -7.116 -12.519 1.00 90.75 87 VAL A CA 1
ATOM 665 C C . VAL A 1 87 ? 12.262 -5.819 -12.137 1.00 90.75 87 VAL A C 1
ATOM 667 O O . VAL A 1 87 ? 11.563 -5.223 -12.962 1.00 90.75 87 VAL A O 1
ATOM 670 N N . ASP A 1 88 ? 12.486 -5.371 -10.906 1.00 90.88 88 ASP A N 1
ATOM 671 C CA . ASP A 1 88 ? 11.979 -4.102 -10.394 1.00 90.88 88 ASP A CA 1
ATOM 672 C C . ASP A 1 88 ? 13.019 -2.976 -10.490 1.00 90.88 88 ASP A C 1
ATOM 674 O O . ASP A 1 88 ? 14.229 -3.204 -10.454 1.00 90.88 88 ASP A O 1
ATOM 678 N N . LYS A 1 89 ? 12.535 -1.743 -10.651 1.00 91.12 89 LYS A N 1
ATOM 679 C CA . LYS A 1 89 ? 13.335 -0.508 -10.678 1.00 91.12 89 LYS A CA 1
ATOM 680 C C . LYS A 1 89 ? 12.558 0.598 -9.954 1.00 91.12 89 LYS A C 1
ATOM 682 O O . LYS A 1 89 ? 12.021 1.477 -10.641 1.00 91.12 89 LYS A O 1
ATOM 687 N N . PRO A 1 90 ? 12.3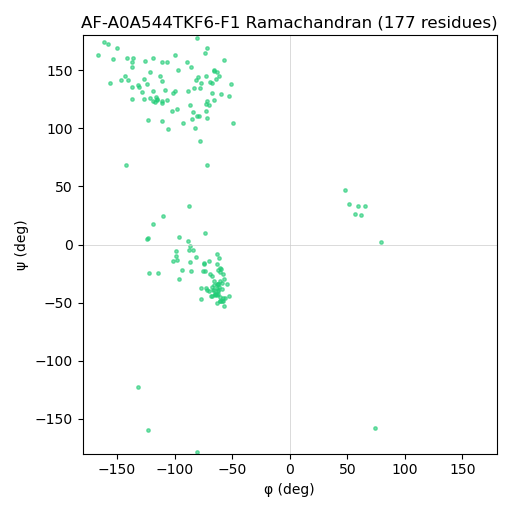81 0.505 -8.630 1.00 92.62 90 PRO A N 1
ATOM 688 C CA . PRO A 1 90 ? 11.665 1.513 -7.858 1.00 92.62 90 PRO A CA 1
ATOM 689 C C . PRO A 1 90 ? 12.519 2.779 -7.706 1.00 92.62 90 PRO A C 1
ATOM 691 O O . PRO A 1 90 ? 13.726 2.751 -7.942 1.00 92.62 90 PRO A O 1
ATOM 694 N N . HIS A 1 91 ? 11.900 3.888 -7.301 1.00 92.31 91 HIS A N 1
ATOM 695 C CA . HIS A 1 91 ? 12.656 5.032 -6.792 1.00 92.31 91 HIS A CA 1
ATOM 696 C C . HIS A 1 91 ? 13.210 4.706 -5.399 1.00 92.31 91 HIS A C 1
ATOM 698 O O . HIS A 1 91 ? 12.525 4.054 -4.605 1.00 92.31 91 HIS A O 1
ATOM 704 N N . ASP A 1 92 ? 14.409 5.200 -5.083 1.00 93.44 92 ASP A N 1
ATOM 705 C CA . ASP A 1 92 ? 15.077 4.953 -3.794 1.00 93.44 92 ASP A CA 1
ATOM 706 C C . ASP A 1 92 ? 14.225 5.397 -2.594 1.00 93.44 92 ASP A C 1
ATOM 708 O O . ASP A 1 92 ? 14.269 4.786 -1.523 1.00 93.44 92 ASP A O 1
ATOM 712 N N . ASP A 1 93 ? 13.385 6.421 -2.780 1.00 95.50 93 ASP A N 1
ATOM 713 C CA . ASP A 1 93 ? 12.452 6.907 -1.762 1.00 95.50 93 ASP A CA 1
ATOM 714 C C . ASP A 1 93 ? 11.439 5.848 -1.305 1.00 95.50 93 ASP A C 1
ATOM 716 O O . ASP A 1 93 ? 10.960 5.897 -0.174 1.00 95.50 93 ASP A O 1
ATOM 720 N N . SER A 1 94 ? 11.160 4.833 -2.128 1.00 97.38 94 SER A N 1
ATOM 721 C CA . SER A 1 94 ? 10.250 3.754 -1.752 1.00 97.38 94 SER A CA 1
ATOM 722 C C . SER A 1 94 ? 10.753 2.959 -0.548 1.00 97.38 94 SER A C 1
ATOM 724 O O . SER A 1 94 ? 9.953 2.610 0.318 1.00 97.38 94 SER A O 1
ATOM 726 N N . TYR A 1 95 ? 12.056 2.682 -0.469 1.00 97.69 95 TYR A N 1
ATOM 727 C CA . TYR A 1 95 ? 12.640 1.956 0.662 1.00 97.69 95 TYR A CA 1
ATOM 728 C C . TYR A 1 95 ? 12.678 2.823 1.924 1.00 97.69 95 TYR A C 1
ATOM 730 O O . TYR A 1 95 ? 12.372 2.339 3.014 1.00 97.69 95 TYR A O 1
ATOM 738 N N . HIS A 1 96 ? 12.997 4.113 1.771 1.00 97.62 96 HIS A N 1
ATOM 739 C CA . HIS A 1 96 ? 13.001 5.079 2.871 1.00 97.62 96 HIS A CA 1
ATOM 740 C C . HIS A 1 96 ? 11.608 5.209 3.493 1.00 97.62 96 HIS A C 1
ATOM 742 O O . HIS A 1 96 ? 11.465 5.048 4.702 1.00 97.62 96 HIS A O 1
ATOM 748 N N . ARG A 1 97 ? 10.569 5.383 2.665 1.00 98.25 97 ARG A N 1
ATOM 749 C CA . ARG A 1 97 ? 9.176 5.466 3.125 1.00 98.25 97 ARG A CA 1
ATOM 750 C C . ARG A 1 97 ? 8.704 4.190 3.810 1.00 98.25 97 ARG A C 1
ATOM 752 O O . ARG A 1 97 ? 8.012 4.285 4.817 1.00 98.25 97 ARG A O 1
ATOM 759 N N . LEU A 1 98 ? 9.090 3.013 3.307 1.00 98.06 98 LEU A N 1
ATOM 760 C CA . LEU A 1 98 ? 8.730 1.744 3.949 1.00 98.06 98 LEU A CA 1
ATOM 761 C C . LEU A 1 98 ? 9.340 1.644 5.354 1.00 98.06 98 LEU A C 1
ATOM 763 O O . LEU A 1 98 ? 8.651 1.277 6.299 1.00 98.06 98 LEU A O 1
ATOM 767 N N . LYS A 1 99 ? 10.611 2.025 5.507 1.00 97.31 99 LYS A N 1
ATOM 768 C CA . LYS A 1 99 ? 11.284 2.048 6.811 1.00 97.31 99 LYS A CA 1
ATOM 769 C C . LYS A 1 99 ? 10.687 3.097 7.758 1.00 97.31 99 LYS A C 1
ATOM 771 O O . LYS A 1 99 ? 10.565 2.839 8.953 1.00 97.31 99 LYS A O 1
ATOM 776 N N . ALA A 1 100 ? 10.332 4.272 7.237 1.00 97.62 100 ALA A N 1
ATOM 777 C CA . ALA A 1 100 ? 9.705 5.333 8.018 1.00 97.62 100 ALA A CA 1
ATOM 778 C C . ALA A 1 100 ? 8.336 4.887 8.554 1.00 97.62 100 ALA A C 1
ATOM 780 O O . ALA A 1 100 ? 8.109 4.948 9.763 1.00 97.62 100 ALA A O 1
ATOM 781 N N . ILE A 1 101 ? 7.456 4.352 7.694 1.00 97.62 101 ILE A N 1
ATOM 782 C CA . ILE A 1 101 ? 6.118 3.920 8.120 1.00 97.62 101 ILE A CA 1
ATOM 783 C C . ILE A 1 101 ? 6.175 2.729 9.085 1.00 97.62 101 ILE A C 1
ATOM 785 O O . ILE A 1 101 ? 5.396 2.697 10.031 1.00 97.62 101 ILE A O 1
ATOM 789 N N . ASP A 1 102 ? 7.124 1.804 8.913 1.00 96.31 102 ASP A N 1
ATOM 790 C CA . ASP A 1 102 ? 7.350 0.683 9.839 1.00 96.31 102 ASP A CA 1
ATOM 791 C C . ASP A 1 102 ? 7.637 1.166 11.269 1.00 96.31 102 ASP A C 1
ATOM 793 O O . ASP A 1 102 ? 6.977 0.766 12.232 1.00 96.31 102 ASP A O 1
ATOM 797 N N . LYS A 1 103 ? 8.553 2.134 11.407 1.00 95.69 103 LYS A N 1
ATOM 798 C CA . LYS A 1 103 ? 8.871 2.757 12.698 1.00 95.69 103 LYS A CA 1
ATOM 799 C C . LYS A 1 103 ? 7.663 3.475 13.305 1.00 95.69 103 LYS A C 1
ATOM 801 O O . LYS A 1 103 ? 7.456 3.407 14.515 1.00 95.69 103 LYS A O 1
ATOM 806 N N . LEU A 1 104 ? 6.904 4.195 12.482 1.00 96.00 104 LEU A N 1
ATOM 807 C CA . LEU A 1 104 ? 5.754 4.985 12.919 1.00 96.00 104 LEU A CA 1
ATOM 808 C C . LEU A 1 104 ? 4.603 4.102 13.407 1.00 96.00 104 LEU A C 1
ATOM 810 O O . LEU A 1 104 ? 4.039 4.351 14.471 1.00 96.00 104 LEU A O 1
ATOM 814 N N . VAL A 1 105 ? 4.298 3.035 12.672 1.00 94.81 105 VAL A N 1
ATOM 815 C CA . VAL A 1 105 ? 3.265 2.059 13.034 1.00 94.81 105 VAL A CA 1
ATOM 816 C C . VAL A 1 105 ? 3.558 1.407 14.382 1.00 94.81 105 VAL A C 1
ATOM 818 O O . VAL A 1 105 ? 2.638 1.224 15.175 1.00 94.81 105 VAL A O 1
ATOM 821 N N . GLY A 1 106 ? 4.827 1.118 14.685 1.00 90.06 106 GLY A N 1
ATOM 822 C CA . GLY A 1 106 ? 5.234 0.557 15.978 1.00 90.06 106 GLY A CA 1
ATOM 823 C C . GLY A 1 1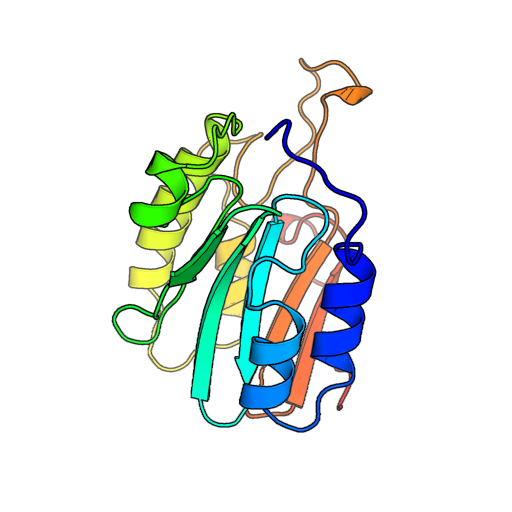06 ? 4.925 1.446 17.192 1.00 90.06 106 GLY A C 1
ATOM 824 O O . GLY A 1 106 ? 5.034 0.980 18.323 1.00 90.06 106 GLY A O 1
ATOM 825 N N . SER A 1 107 ? 4.546 2.710 16.975 1.00 87.44 107 SER A N 1
ATOM 826 C CA . SER A 1 107 ? 4.152 3.648 18.033 1.00 87.44 107 SER A CA 1
ATOM 827 C C . SER A 1 107 ? 2.637 3.788 18.225 1.00 87.44 107 SER A C 1
ATOM 829 O O . SER A 1 107 ? 2.214 4.470 19.158 1.00 87.44 107 SER A O 1
ATOM 831 N N . LEU A 1 108 ? 1.821 3.152 17.374 1.00 88.62 108 LEU A N 1
ATOM 832 C CA . LEU A 1 108 ? 0.363 3.211 17.484 1.00 88.62 108 LEU A CA 1
ATOM 833 C C . LEU A 1 108 ? -0.140 2.448 18.719 1.00 88.62 108 LEU A C 1
ATOM 835 O O . LEU A 1 108 ? 0.331 1.355 19.041 1.00 88.62 108 LEU A O 1
ATOM 839 N N . SER A 1 109 ? -1.138 3.021 19.391 1.00 84.12 109 SER A N 1
ATOM 840 C CA . SER A 1 109 ? -1.919 2.350 20.432 1.00 84.12 109 SER A CA 1
ATOM 841 C C . SER A 1 109 ? -2.858 1.292 19.845 1.00 84.12 109 SER A C 1
ATOM 843 O O . SER A 1 109 ? -3.071 1.218 18.639 1.00 84.12 109 SER A O 1
ATOM 845 N N . SER A 1 110 ? -3.455 0.467 20.712 1.00 81.19 110 SER A N 1
ATOM 846 C CA . SER A 1 110 ? -4.498 -0.488 20.310 1.00 81.19 110 SER A CA 1
ATOM 847 C C . SER A 1 110 ? -5.779 0.190 19.821 1.00 81.19 110 SER A C 1
ATOM 849 O O . SER A 1 110 ? -6.464 -0.353 18.958 1.00 81.19 110 SER A O 1
ATOM 851 N N . ASP A 1 111 ? -6.088 1.366 20.370 1.00 87.25 111 ASP A N 1
ATOM 852 C CA . ASP A 1 111 ? -7.209 2.196 19.944 1.00 87.25 111 ASP A CA 1
ATOM 853 C C . ASP A 1 111 ? -6.683 3.177 18.898 1.00 87.25 111 ASP A C 1
ATOM 855 O O . ASP A 1 111 ? -5.930 4.092 19.230 1.00 87.25 111 ASP A O 1
ATOM 859 N N . ILE A 1 112 ? -7.008 2.908 17.632 1.00 90.81 112 ILE A N 1
ATOM 860 C CA . ILE A 1 112 ? -6.553 3.676 16.471 1.00 90.81 112 ILE A CA 1
ATOM 861 C C . ILE A 1 112 ? -7.753 4.415 15.895 1.00 90.81 112 ILE A C 1
ATOM 863 O O . ILE A 1 112 ? -8.726 3.790 15.459 1.00 90.81 112 ILE A O 1
ATOM 867 N N . GLU A 1 113 ? -7.662 5.735 15.826 1.00 91.25 113 GLU A N 1
ATOM 868 C CA . GLU A 1 113 ? -8.610 6.574 15.111 1.00 91.25 113 GLU A CA 1
ATOM 869 C C . GLU A 1 113 ? -8.071 6.966 13.729 1.00 91.25 113 GLU A C 1
ATOM 871 O O . GLU A 1 113 ? -6.878 6.893 13.425 1.00 91.25 113 GLU A O 1
ATOM 876 N N . ALA A 1 114 ? -8.963 7.434 12.853 1.00 92.06 114 ALA A N 1
ATOM 877 C CA . ALA A 1 114 ? -8.561 7.872 11.518 1.00 92.06 114 ALA A CA 1
ATOM 878 C C . ALA A 1 114 ? -7.525 9.013 11.555 1.00 92.06 114 ALA A C 1
ATOM 880 O O . ALA A 1 114 ? -6.656 9.077 10.685 1.00 92.06 114 ALA A O 1
ATOM 881 N N . SER A 1 115 ? -7.590 9.892 12.561 1.00 92.06 115 SER A N 1
ATOM 882 C CA . SER A 1 115 ? -6.618 10.970 12.780 1.00 92.06 115 SER A CA 1
ATOM 883 C C . SER A 1 115 ? -5.208 10.463 13.061 1.00 92.06 115 SER A C 1
ATOM 885 O O . SER A 1 115 ? -4.251 11.097 12.615 1.00 92.06 115 SER A O 1
ATOM 887 N N . ASP A 1 116 ? -5.061 9.324 13.738 1.00 94.00 116 ASP A N 1
ATOM 888 C CA . ASP A 1 116 ? -3.748 8.737 14.020 1.00 94.00 116 ASP A CA 1
ATOM 889 C C . ASP A 1 116 ? -3.106 8.250 12.721 1.00 94.00 116 ASP A C 1
ATOM 891 O O . ASP A 1 116 ? -1.956 8.576 12.423 1.00 94.00 116 ASP A O 1
ATOM 895 N N . ILE A 1 117 ? -3.887 7.573 11.873 1.00 95.44 117 ILE A N 1
ATOM 896 C CA . ILE A 1 117 ? -3.422 7.124 10.555 1.00 95.44 117 ILE A CA 1
ATOM 897 C C . ILE A 1 117 ? -3.097 8.311 9.644 1.00 95.44 117 ILE A C 1
ATOM 899 O O . ILE A 1 117 ? -2.054 8.310 8.991 1.00 95.44 117 ILE A O 1
ATOM 903 N N . PHE A 1 118 ? -3.932 9.355 9.614 1.00 95.75 118 PHE A N 1
ATOM 904 C CA . PHE A 1 118 ? -3.607 10.568 8.856 1.00 95.75 118 PHE A CA 1
ATOM 905 C C . PHE A 1 118 ? -2.345 11.262 9.368 1.00 95.75 118 PHE A C 1
ATOM 907 O O . PHE A 1 118 ? -1.598 11.800 8.555 1.00 95.75 118 PHE A O 1
ATOM 914 N N . SER A 1 119 ? -2.077 11.212 10.675 1.00 94.75 119 SER A N 1
ATOM 915 C CA . SER A 1 119 ? -0.840 11.743 11.254 1.00 94.75 119 SER A CA 1
ATOM 916 C C . SER A 1 119 ? 0.381 10.958 10.773 1.00 94.75 119 SER A C 1
ATOM 918 O O . SER A 1 119 ? 1.385 11.572 10.421 1.00 94.75 119 SER A O 1
ATOM 920 N N . LEU A 1 120 ? 0.283 9.628 10.650 1.00 96.50 120 LEU A N 1
ATOM 921 C CA . LEU A 1 120 ? 1.350 8.823 10.040 1.00 96.50 120 LEU A CA 1
ATOM 922 C C . LEU A 1 120 ? 1.550 9.157 8.556 1.00 96.50 120 LEU A C 1
ATOM 924 O O . LEU A 1 120 ? 2.678 9.281 8.087 1.00 96.50 120 LEU A O 1
ATOM 928 N N . LEU A 1 121 ? 0.455 9.328 7.809 1.00 97.19 121 LEU A N 1
ATOM 929 C CA . LEU A 1 121 ? 0.500 9.693 6.389 1.00 97.19 121 LEU A CA 1
ATOM 930 C C . LEU A 1 121 ? 0.978 11.134 6.147 1.00 97.19 121 LEU A C 1
ATOM 932 O O . LEU A 1 121 ? 1.290 11.477 5.008 1.00 97.19 121 LEU A O 1
ATOM 936 N N . ALA A 1 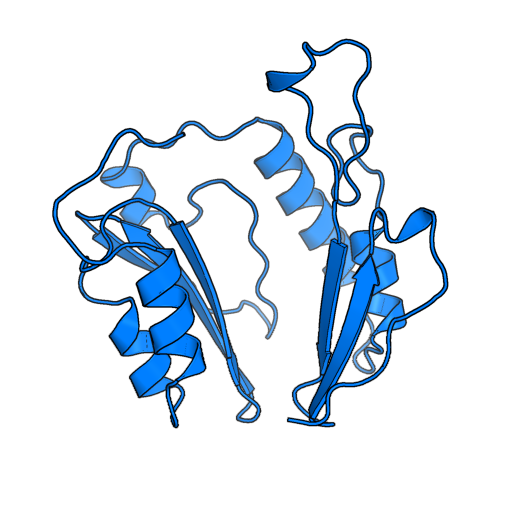122 ? 1.022 11.968 7.188 1.00 97.06 122 ALA A N 1
ATOM 937 C CA . ALA A 1 122 ? 1.544 13.331 7.168 1.00 97.06 122 ALA A CA 1
ATOM 938 C C . ALA A 1 122 ? 3.054 13.412 7.454 1.00 97.06 122 ALA A C 1
ATOM 940 O O . ALA A 1 122 ? 3.586 14.518 7.494 1.00 97.06 122 AL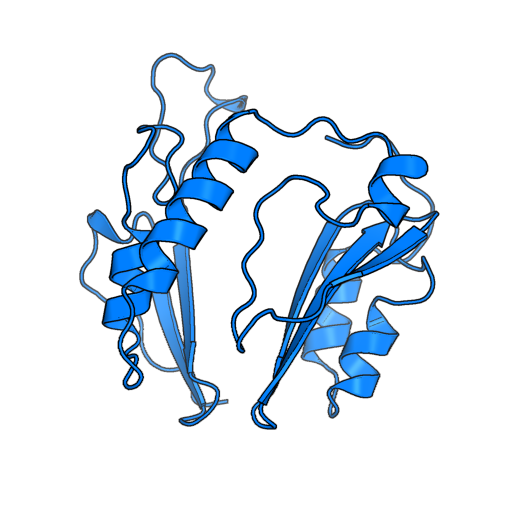A A O 1
ATOM 941 N N . ASP A 1 123 ? 3.738 12.277 7.633 1.00 97.94 123 ASP A N 1
ATOM 942 C CA . ASP A 1 123 ? 5.169 12.232 7.929 1.00 97.94 123 ASP A CA 1
ATOM 943 C C . ASP A 1 123 ? 6.047 12.789 6.793 1.00 97.94 123 ASP A C 1
ATOM 945 O O . ASP A 1 123 ? 5.797 12.576 5.598 1.00 97.94 123 ASP A O 1
ATOM 949 N N . HIS A 1 124 ? 7.109 13.488 7.202 1.00 97.62 124 HIS A N 1
ATOM 950 C CA . HIS A 1 124 ? 8.059 14.186 6.336 1.00 97.62 124 HIS A CA 1
ATOM 951 C C . HIS A 1 124 ? 9.496 13.664 6.449 1.00 97.62 124 HIS A C 1
ATOM 953 O O . HIS A 1 124 ? 10.427 14.359 6.029 1.00 97.62 124 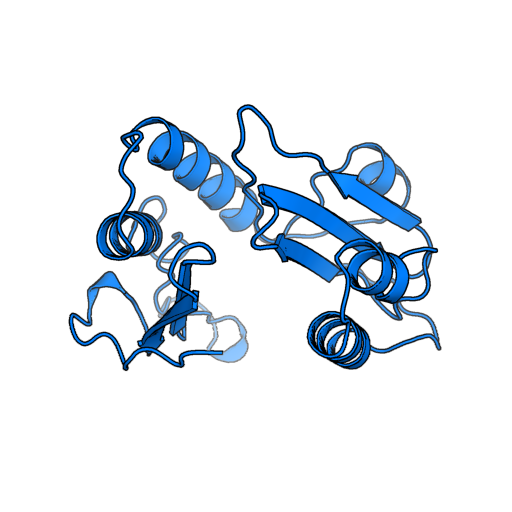HIS A O 1
ATOM 959 N N . ASP A 1 125 ? 9.718 12.462 6.987 1.00 97.44 125 ASP A N 1
ATOM 960 C CA . ASP A 1 125 ? 11.045 11.849 6.921 1.00 97.44 125 ASP A CA 1
ATOM 961 C C . ASP A 1 125 ? 11.449 11.668 5.447 1.00 97.44 125 ASP A C 1
ATOM 963 O O . ASP A 1 125 ? 10.671 11.163 4.636 1.00 97.44 125 ASP A O 1
ATOM 967 N N . ASN A 1 126 ? 12.655 12.117 5.084 1.00 96.31 126 ASN A N 1
ATOM 968 C CA . ASN A 1 126 ? 13.139 12.213 3.697 1.00 96.31 126 ASN A CA 1
ATOM 969 C C . ASN A 1 126 ? 12.384 13.220 2.781 1.00 96.31 126 ASN A C 1
ATOM 971 O O . ASN A 1 126 ? 12.264 13.003 1.572 1.00 96.31 126 ASN A O 1
ATOM 975 N N . TYR A 1 127 ? 11.891 14.344 3.320 1.00 96.25 127 TYR A N 1
ATOM 976 C CA . TYR A 1 127 ? 11.303 15.440 2.525 1.00 96.25 127 TYR A CA 1
ATOM 977 C C . TYR A 1 127 ? 12.219 15.895 1.359 1.00 96.25 127 TYR A C 1
ATOM 979 O O . TYR A 1 127 ? 13.422 16.066 1.575 1.00 96.25 127 TYR A O 1
ATOM 987 N N . PRO A 1 128 ? 11.699 16.173 0.141 1.00 95.38 128 PRO A N 1
ATOM 988 C CA . PRO A 1 128 ? 10.284 16.179 -0.264 1.00 95.38 128 PRO A CA 1
ATOM 989 C C . PRO A 1 128 ? 9.754 14.813 -0.728 1.00 95.38 128 PRO A C 1
ATOM 991 O O . PRO A 1 128 ? 8.561 14.676 -0.990 1.00 95.38 128 PRO A O 1
ATOM 994 N N . ASP A 1 129 ? 10.620 13.800 -0.817 1.00 95.69 129 ASP A N 1
ATOM 995 C CA . ASP A 1 129 ? 10.294 12.435 -1.244 1.00 95.69 129 ASP A CA 1
ATOM 996 C C . ASP A 1 129 ? 9.829 11.555 -0.051 1.00 95.69 129 ASP A C 1
ATOM 998 O O . ASP A 1 129 ? 10.093 10.352 0.010 1.00 95.69 129 ASP A O 1
ATOM 1002 N N . SER A 1 130 ? 9.147 12.178 0.912 1.00 97.50 130 SER A N 1
ATOM 1003 C CA . SER A 1 130 ? 8.609 11.594 2.146 1.00 97.50 130 SER A CA 1
ATOM 1004 C C . SER A 1 130 ? 7.275 10.863 1.943 1.00 97.50 130 SER A C 1
ATOM 1006 O O . SER A 1 130 ? 6.732 10.844 0.837 1.00 97.50 130 SER A O 1
ATOM 1008 N N . ILE A 1 131 ? 6.721 10.256 3.005 1.00 98.06 131 ILE A N 1
ATOM 1009 C CA . ILE A 1 131 ? 5.383 9.625 2.978 1.00 98.06 131 ILE A CA 1
ATOM 1010 C C . ILE A 1 131 ? 4.324 10.648 2.548 1.00 98.06 131 ILE A C 1
ATOM 1012 O O . ILE A 1 131 ? 3.602 10.422 1.573 1.00 98.06 131 ILE A O 1
ATOM 1016 N N . CYS A 1 132 ? 4.279 11.800 3.218 1.00 98.00 132 CYS A N 1
ATOM 1017 C CA . CYS A 1 132 ? 3.589 12.975 2.711 1.00 98.00 132 CYS A CA 1
ATOM 1018 C C . CYS A 1 132 ? 4.484 13.631 1.659 1.00 98.00 132 CYS A C 1
ATOM 1020 O O . CYS A 1 132 ? 5.332 14.456 1.998 1.00 98.00 132 CYS A O 1
ATOM 1022 N N . ARG A 1 133 ? 4.355 13.228 0.393 1.00 97.38 133 ARG A N 1
ATOM 1023 C CA . ARG A 1 133 ? 5.232 13.684 -0.689 1.00 97.38 133 ARG A CA 1
ATOM 1024 C C . ARG A 1 133 ? 4.853 15.087 -1.143 1.00 97.38 133 ARG A C 1
ATOM 1026 O O . ARG A 1 133 ? 3.675 15.361 -1.373 1.00 97.38 133 ARG A O 1
ATOM 1033 N N . HIS A 1 134 ? 5.843 15.949 -1.322 1.00 96.19 134 HIS A N 1
ATOM 1034 C CA . HIS A 1 134 ? 5.647 17.320 -1.788 1.00 96.19 134 HIS A CA 1
ATOM 1035 C C . HIS A 1 134 ? 6.362 17.574 -3.107 1.00 96.19 134 HIS A C 1
ATOM 1037 O O . HIS A 1 134 ? 7.304 16.872 -3.473 1.00 96.19 134 HIS A O 1
ATOM 1043 N N . GLU A 1 135 ? 5.914 18.624 -3.790 1.00 93.00 135 GLU A N 1
ATOM 1044 C CA . GLU A 1 135 ? 6.549 19.107 -5.001 1.00 93.00 135 GLU A CA 1
ATOM 1045 C C . GLU A 1 135 ? 8.054 19.352 -4.782 1.00 93.00 135 GLU A C 1
ATOM 1047 O O . GLU A 1 135 ? 8.467 20.065 -3.861 1.00 93.00 135 GLU A O 1
ATOM 1052 N N . ASN A 1 136 ? 8.888 18.784 -5.653 1.00 91.44 136 ASN A N 1
ATOM 1053 C CA . ASN A 1 136 ? 10.318 19.050 -5.684 1.00 91.44 136 ASN A CA 1
ATOM 1054 C C . ASN A 1 136 ? 10.657 19.939 -6.882 1.00 91.44 136 ASN A C 1
ATOM 1056 O O . ASN A 1 136 ? 10.841 19.456 -7.997 1.00 91.44 136 ASN A O 1
ATOM 1060 N N . LEU A 1 137 ? 10.816 21.238 -6.624 1.00 88.06 137 LEU A N 1
ATOM 1061 C CA . LEU A 1 137 ? 11.118 22.255 -7.641 1.00 88.06 137 LEU A CA 1
ATOM 1062 C C . LEU A 1 137 ? 12.475 22.067 -8.347 1.00 88.06 137 LEU A C 1
ATOM 1064 O O . LEU A 1 137 ?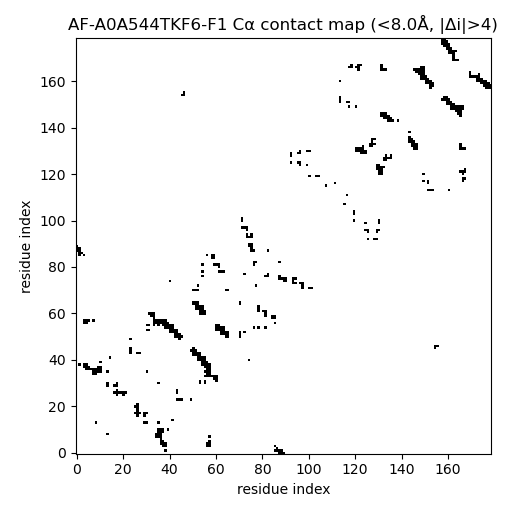 12.768 22.780 -9.303 1.00 88.06 137 LEU A O 1
ATOM 1068 N N . THR A 1 138 ? 13.318 21.136 -7.886 1.00 88.19 138 THR A N 1
ATOM 1069 C CA . THR A 1 138 ? 14.581 20.792 -8.560 1.00 88.19 138 THR A CA 1
ATOM 1070 C C . THR A 1 138 ? 14.412 19.722 -9.643 1.00 88.19 138 THR A C 1
ATOM 1072 O O . THR A 1 138 ? 15.309 19.555 -10.468 1.00 88.19 138 THR A O 1
ATOM 1075 N N . LYS A 1 139 ? 13.277 19.006 -9.660 1.00 87.19 139 LYS A N 1
ATOM 1076 C CA . LYS A 1 139 ? 12.947 17.986 -10.666 1.00 87.19 139 LYS A CA 1
ATOM 1077 C C . LYS A 1 139 ? 12.225 18.615 -11.856 1.00 87.19 139 LYS A C 1
ATOM 1079 O O . LYS A 1 139 ? 11.598 19.670 -11.741 1.00 87.19 139 LYS A O 1
ATOM 1084 N N . LEU A 1 140 ? 12.287 17.957 -13.013 1.00 87.88 140 LEU A N 1
ATOM 1085 C CA . LEU A 1 140 ? 11.484 18.368 -14.163 1.00 87.88 140 LEU A CA 1
ATOM 1086 C C . LEU A 1 140 ? 9.997 18.169 -13.846 1.00 87.88 140 LEU A C 1
ATOM 1088 O O . LEU A 1 140 ? 9.628 17.254 -13.115 1.00 87.88 140 LEU A O 1
ATOM 1092 N N . SER A 1 141 ? 9.121 18.987 -14.432 1.00 83.69 141 SER A N 1
ATOM 1093 C CA . SER A 1 141 ? 7.678 18.947 -14.135 1.00 83.69 141 SER A CA 1
ATOM 1094 C C . SER A 1 141 ? 7.042 17.563 -14.325 1.00 83.69 141 SER A C 1
ATOM 1096 O O . SER A 1 141 ? 6.164 17.185 -13.562 1.00 83.69 141 SER A O 1
ATOM 1098 N N . HIS A 1 142 ? 7.510 16.785 -15.304 1.00 84.44 142 HIS A N 1
ATOM 1099 C CA . HIS A 1 142 ? 7.025 15.429 -15.583 1.00 84.44 142 HIS A CA 1
ATOM 1100 C C . HIS A 1 142 ? 7.636 14.341 -14.682 1.00 84.44 142 HIS A C 1
ATOM 1102 O O . HIS A 1 142 ? 7.186 13.198 -14.712 1.00 84.44 142 HIS A O 1
ATOM 1108 N N . GLU A 1 143 ? 8.669 14.676 -13.912 1.00 83.81 143 GLU A N 1
ATOM 1109 C CA . GLU A 1 143 ? 9.296 13.811 -12.903 1.00 83.81 143 GLU A CA 1
ATOM 1110 C C . GLU A 1 143 ? 8.794 14.138 -11.491 1.00 83.81 143 GLU A C 1
ATOM 1112 O O . GLU A 1 143 ? 9.102 13.431 -10.527 1.00 83.81 143 GLU A O 1
ATOM 1117 N N . ASN A 1 144 ? 8.053 15.239 -11.366 1.00 87.94 144 ASN A N 1
ATOM 1118 C CA . ASN A 1 144 ? 7.555 15.737 -10.106 1.00 87.94 144 ASN A CA 1
ATOM 1119 C C . ASN A 1 144 ? 6.354 14.913 -9.640 1.00 87.94 144 ASN A C 1
ATOM 1121 O O . ASN A 1 144 ? 5.494 14.525 -10.431 1.00 87.94 144 ASN A O 1
ATOM 1125 N N . MET A 1 145 ? 6.310 14.629 -8.346 1.00 92.12 145 MET A N 1
ATOM 1126 C CA . MET A 1 145 ? 5.279 13.803 -7.728 1.00 92.12 145 MET A CA 1
ATOM 1127 C C . MET A 1 145 ? 4.910 14.405 -6.380 1.00 92.12 145 MET A C 1
ATOM 1129 O O . MET A 1 145 ? 5.787 14.826 -5.631 1.00 92.12 145 MET A O 1
ATOM 1133 N N . GLU A 1 146 ? 3.628 14.365 -6.041 1.00 95.19 146 GLU A N 1
ATOM 1134 C CA . GLU A 1 146 ? 3.104 14.820 -4.755 1.00 95.19 146 GLU A CA 1
ATOM 1135 C C . GLU A 1 146 ? 1.988 13.891 -4.261 1.00 95.19 146 GLU A C 1
ATOM 1137 O O . GLU A 1 146 ? 1.384 13.143 -5.037 1.00 95.19 146 GLU A O 1
ATOM 1142 N N . THR A 1 147 ? 1.702 13.933 -2.960 1.00 96.69 147 THR A N 1
ATOM 1143 C CA . THR A 1 147 ? 0.523 13.271 -2.396 1.00 96.69 147 THR A CA 1
ATOM 1144 C C . THR A 1 147 ? -0.734 14.038 -2.804 1.00 96.69 147 THR A C 1
ATOM 1146 O O . THR A 1 147 ? -1.012 15.125 -2.303 1.00 96.69 147 THR A O 1
ATOM 1149 N N . VAL A 1 148 ? -1.526 13.442 -3.697 1.00 96.06 148 VAL A N 1
ATOM 1150 C CA . VAL A 1 148 ? -2.749 14.056 -4.247 1.00 96.06 148 VAL A CA 1
ATOM 1151 C C . VAL A 1 148 ? -3.999 13.839 -3.390 1.00 96.06 148 VAL A C 1
ATOM 1153 O O . VAL A 1 148 ? -4.945 14.616 -3.492 1.00 96.06 148 VAL A O 1
ATOM 1156 N N . PHE A 1 149 ? -4.027 12.801 -2.553 1.00 95.75 149 PHE A N 1
ATOM 1157 C CA . PHE A 1 149 ? -5.030 12.576 -1.510 1.00 95.75 149 PHE A CA 1
ATOM 1158 C C . PHE A 1 149 ? -4.548 11.485 -0.544 1.00 95.75 149 PHE A C 1
ATOM 1160 O O . PHE A 1 149 ? -3.684 10.678 -0.890 1.00 95.75 149 PHE A O 1
ATOM 1167 N N . SER A 1 150 ? -5.171 11.424 0.630 1.00 95.94 150 SER A N 1
ATOM 1168 C CA . SER A 1 150 ? -5.029 10.343 1.608 1.00 95.94 150 SER A CA 1
ATOM 1169 C C . SER A 1 150 ? -6.405 9.804 1.987 1.00 95.94 150 SER A C 1
ATOM 1171 O O . SER A 1 150 ? -7.361 10.569 2.121 1.00 95.94 150 SER A O 1
ATOM 1173 N N . ILE A 1 151 ? -6.509 8.491 2.187 1.00 96.00 151 ILE A N 1
ATOM 1174 C CA . ILE A 1 151 ? -7.758 7.803 2.530 1.00 96.00 151 ILE A CA 1
ATOM 1175 C C . ILE A 1 151 ? -7.541 6.859 3.711 1.00 96.00 151 ILE A C 1
ATOM 1177 O O . ILE A 1 151 ? -6.546 6.138 3.762 1.00 96.00 151 ILE A O 1
ATOM 1181 N N . VAL A 1 152 ? -8.491 6.849 4.643 1.00 95.56 152 VAL A N 1
ATOM 1182 C CA . VAL A 1 152 ? -8.546 5.905 5.765 1.00 95.56 152 VAL A CA 1
ATOM 1183 C C . VAL A 1 152 ? -9.915 5.239 5.766 1.00 95.56 152 VAL A C 1
ATOM 1185 O O . VAL A 1 152 ? -10.941 5.920 5.773 1.00 95.56 152 VAL A O 1
ATOM 1188 N N . MET A 1 153 ? -9.929 3.907 5.740 1.00 94.94 153 MET A N 1
ATOM 1189 C CA . MET A 1 153 ? -11.148 3.097 5.743 1.00 94.94 153 MET A CA 1
ATOM 1190 C C . MET A 1 153 ? -11.268 2.357 7.078 1.00 94.94 153 MET A C 1
ATOM 1192 O O . MET A 1 153 ? -10.556 1.386 7.325 1.00 94.94 153 MET A O 1
ATOM 1196 N N . ASP A 1 154 ? -12.180 2.808 7.933 1.00 93.75 154 ASP A N 1
ATOM 1197 C CA . ASP A 1 154 ? -12.584 2.100 9.144 1.00 93.75 154 ASP A CA 1
ATOM 1198 C C . ASP A 1 154 ? -13.623 1.036 8.776 1.00 93.75 154 ASP A C 1
ATOM 1200 O O . ASP A 1 154 ? -14.808 1.319 8.571 1.00 93.75 154 ASP A O 1
ATOM 1204 N N . LEU A 1 155 ? -13.155 -0.208 8.680 1.00 93.06 155 LEU A N 1
ATOM 1205 C CA . LEU A 1 155 ? -13.983 -1.355 8.314 1.00 93.06 155 LEU A CA 1
ATOM 1206 C C . LEU A 1 155 ? -14.908 -1.812 9.452 1.00 93.06 155 LEU A C 1
ATOM 1208 O O . LEU A 1 155 ? -15.850 -2.556 9.190 1.00 93.06 155 LEU A O 1
ATOM 1212 N N . THR A 1 156 ? -14.666 -1.387 10.697 1.00 91.31 156 THR A N 1
ATOM 1213 C CA . THR A 1 156 ? -15.516 -1.726 11.851 1.00 91.31 156 THR A CA 1
ATOM 1214 C C . THR A 1 156 ? -16.787 -0.889 11.827 1.00 91.31 156 THR A C 1
ATOM 1216 O O . THR A 1 156 ? -17.885 -1.428 11.951 1.00 91.31 156 THR A O 1
ATOM 1219 N N . ASN A 1 157 ? -16.636 0.419 11.613 1.00 91.00 157 ASN A N 1
ATOM 1220 C CA . ASN A 1 157 ? -17.744 1.375 11.593 1.00 91.00 157 ASN A CA 1
ATOM 1221 C C . ASN A 1 157 ? -18.266 1.676 10.176 1.00 91.00 157 ASN A C 1
ATOM 1223 O O . ASN A 1 157 ? -19.102 2.564 10.015 1.00 91.00 157 ASN A O 1
ATOM 1227 N N . ASN A 1 158 ? -17.773 0.963 9.153 1.00 90.62 158 ASN A N 1
ATOM 1228 C CA . ASN A 1 158 ? -18.042 1.209 7.728 1.00 90.62 158 ASN A CA 1
ATOM 1229 C C . ASN A 1 158 ? -17.874 2.695 7.359 1.00 90.62 158 ASN A C 1
ATOM 1231 O O . ASN A 1 158 ? -18.744 3.296 6.727 1.00 90.62 158 ASN A O 1
ATOM 1235 N N . LYS A 1 159 ? -16.769 3.307 7.797 1.00 92.06 159 LYS A N 1
ATOM 1236 C CA . LYS A 1 159 ? -16.506 4.737 7.619 1.00 92.06 159 LYS A CA 1
ATOM 1237 C C . LYS A 1 159 ? -15.278 4.970 6.757 1.00 92.06 159 LYS A C 1
ATOM 1239 O O . LYS A 1 159 ? -14.171 4.580 7.109 1.00 92.06 159 LYS A O 1
ATOM 1244 N N . VAL A 1 160 ? -15.461 5.703 5.666 1.00 93.81 160 VAL A N 1
ATOM 1245 C CA . VAL A 1 160 ? -14.357 6.192 4.833 1.00 93.81 160 VAL A CA 1
ATOM 1246 C C . VAL A 1 160 ? -14.083 7.660 5.144 1.00 93.81 160 VAL A C 1
ATOM 1248 O O . VAL A 1 160 ? -14.999 8.473 5.168 1.00 93.81 160 VAL A O 1
ATOM 1251 N N . SER A 1 161 ? -12.826 8.004 5.392 1.00 94.00 161 SER A N 1
ATOM 1252 C CA . SER A 1 161 ? -12.364 9.377 5.612 1.00 94.00 161 SER A CA 1
ATOM 1253 C C . SER A 1 161 ? -11.356 9.735 4.528 1.00 94.00 161 SER A C 1
ATOM 1255 O O . SER A 1 161 ? -10.447 8.945 4.269 1.00 94.00 161 SER A O 1
ATOM 1257 N N . VAL A 1 162 ? -11.495 10.902 3.897 1.00 95.12 162 VAL A N 1
ATOM 1258 C CA . VAL A 1 162 ? -10.609 11.330 2.801 1.00 95.12 162 VAL A CA 1
ATOM 1259 C C . VAL A 1 162 ? -10.110 12.748 3.039 1.00 95.12 162 VAL A C 1
ATOM 1261 O O . VAL A 1 162 ? -10.893 13.637 3.366 1.00 95.12 162 VAL A O 1
ATOM 1264 N N . ILE A 1 163 ? -8.817 12.973 2.817 1.00 94.06 163 ILE A N 1
ATOM 1265 C CA . ILE A 1 163 ? -8.213 14.304 2.731 1.00 94.06 163 ILE A CA 1
ATOM 1266 C C . ILE A 1 163 ? -7.694 14.491 1.307 1.00 94.06 163 ILE A C 1
ATOM 1268 O O . ILE A 1 163 ? -6.926 13.666 0.819 1.00 94.06 163 ILE A O 1
ATOM 1272 N N . LEU A 1 164 ? -8.112 15.564 0.634 1.00 93.75 164 LEU A N 1
ATOM 1273 C CA . LEU A 1 164 ? -7.601 15.915 -0.694 1.00 93.75 164 LEU A CA 1
ATOM 1274 C C . LEU A 1 164 ? -6.281 16.690 -0.568 1.00 93.75 164 LEU A C 1
ATOM 1276 O O . LEU A 1 164 ? -6.181 17.631 0.214 1.00 93.75 164 LEU A O 1
ATOM 1280 N N . GLY A 1 165 ? -5.277 16.338 -1.364 1.00 92.56 165 GLY A N 1
ATOM 1281 C CA . GLY A 1 165 ? -3.913 16.866 -1.279 1.00 92.56 165 GLY A CA 1
ATOM 1282 C C . GLY A 1 165 ? -3.118 16.317 -0.090 1.00 92.56 165 GLY A C 1
ATOM 1283 O O . GLY A 1 165 ? -3.434 15.262 0.460 1.00 92.56 165 GLY A O 1
ATOM 1284 N N . ASN A 1 166 ? -2.083 17.055 0.316 1.00 95.25 166 ASN A N 1
ATOM 1285 C CA . ASN A 1 166 ? -1.215 16.665 1.423 1.00 95.25 166 ASN A CA 1
ATOM 1286 C C . ASN A 1 166 ? -1.962 16.658 2.772 1.00 95.25 166 ASN A C 1
ATOM 1288 O O . ASN A 1 166 ? -2.462 17.710 3.189 1.00 95.25 166 ASN A O 1
ATOM 1292 N N . PRO A 1 167 ? -1.969 15.534 3.516 1.00 94.50 167 PRO A N 1
ATOM 1293 C CA . PRO A 1 167 ? -2.629 15.449 4.821 1.00 94.50 167 PRO A CA 1
ATOM 1294 C C . PRO A 1 167 ? -2.038 16.399 5.874 1.00 94.50 167 PRO A C 1
ATOM 1296 O O . PRO A 1 167 ? -2.736 16.778 6.807 1.00 94.50 167 PRO A O 1
ATOM 1299 N N . CYS A 1 168 ? -0.791 16.860 5.716 1.00 95.44 168 CYS A N 1
ATOM 1300 C CA . CYS A 1 168 ? -0.195 17.849 6.620 1.00 95.44 168 CYS A CA 1
ATOM 1301 C C . CYS A 1 168 ? -0.746 19.279 6.442 1.00 95.44 168 CYS A C 1
ATOM 1303 O O . CYS A 1 168 ? -0.656 20.091 7.362 1.00 95.44 168 CYS A O 1
ATOM 1305 N N . LEU A 1 169 ? -1.308 19.605 5.269 1.00 89.12 169 LEU A N 1
ATOM 1306 C CA . LEU A 1 169 ? -1.774 20.956 4.930 1.00 89.12 169 LEU A CA 1
ATOM 1307 C C . LEU A 1 169 ? -3.278 21.137 5.129 1.00 89.12 169 LEU A C 1
ATOM 1309 O O . LEU A 1 169 ? -3.774 22.264 5.090 1.00 89.12 169 LEU A O 1
ATOM 1313 N N . ARG A 1 170 ? -4.025 20.046 5.307 1.00 77.00 170 ARG A N 1
ATOM 1314 C CA . ARG A 1 170 ? -5.487 20.076 5.336 1.00 77.00 170 ARG A CA 1
ATOM 1315 C C . ARG A 1 170 ? -6.020 19.377 6.573 1.00 77.00 170 ARG A C 1
ATOM 1317 O O . ARG A 1 170 ? -5.640 18.258 6.879 1.00 77.00 170 ARG A O 1
ATOM 1324 N N . LYS A 1 171 ? -6.938 20.053 7.264 1.00 64.69 171 LYS A N 1
ATOM 1325 C CA . LYS A 1 171 ? -7.643 19.517 8.439 1.00 64.69 171 LYS A CA 1
ATOM 1326 C C . LYS A 1 171 ? -9.057 19.035 8.117 1.00 64.69 171 LYS A C 1
ATOM 1328 O O . LYS A 1 171 ? -9.675 18.367 8.937 1.00 64.69 171 LYS A O 1
ATOM 1333 N N . GLU A 1 172 ? -9.580 19.400 6.948 1.00 62.59 172 GLU A N 1
ATOM 1334 C CA . GLU A 1 172 ? -10.926 19.022 6.535 1.00 62.59 172 GLU A CA 1
ATOM 1335 C C . GLU A 1 172 ? -10.921 17.598 5.985 1.00 62.59 172 GLU A C 1
ATOM 1337 O O . GLU A 1 172 ? -10.372 17.317 4.919 1.00 62.59 172 GLU A O 1
ATOM 1342 N N . VAL A 1 173 ? -11.537 16.699 6.748 1.00 68.00 173 VAL A N 1
ATOM 1343 C CA . VAL A 1 173 ? -11.859 15.345 6.311 1.00 68.00 173 VAL A CA 1
ATOM 1344 C C . VAL A 1 173 ? -13.176 15.414 5.547 1.00 68.00 173 VAL A C 1
ATOM 1346 O O . VAL A 1 173 ? -14.223 15.706 6.130 1.00 68.00 173 VAL A O 1
ATOM 1349 N N . TYR A 1 174 ? -13.134 15.134 4.247 1.00 66.50 174 TYR A N 1
ATOM 1350 C CA . TYR A 1 174 ? -14.347 14.959 3.462 1.00 66.50 174 TYR A CA 1
ATOM 1351 C C . TYR A 1 174 ? -15.053 13.687 3.936 1.00 66.50 174 TYR A C 1
ATOM 1353 O O . TYR A 1 174 ? -14.442 12.638 4.152 1.00 66.50 174 TYR A O 1
ATOM 1361 N N . SER A 1 175 ? -16.344 13.857 4.190 1.00 60.81 175 SER A N 1
ATOM 1362 C CA . SER A 1 175 ? -17.206 13.021 5.014 1.00 60.81 175 SER A CA 1
ATOM 1363 C C . SER A 1 175 ? -17.299 11.541 4.635 1.00 60.81 175 SER A C 1
ATOM 1365 O O . SER A 1 175 ? -17.110 11.125 3.496 1.00 60.81 175 SER A O 1
ATOM 1367 N N . THR A 1 176 ? -17.718 10.797 5.654 1.00 50.91 176 THR A N 1
ATOM 1368 C CA . THR A 1 176 ? -18.066 9.378 5.727 1.00 50.91 176 THR A CA 1
ATOM 1369 C C . THR A 1 176 ? -19.021 8.920 4.633 1.00 50.91 176 THR A C 1
ATOM 1371 O O . THR A 1 176 ? -20.225 9.143 4.726 1.00 50.91 176 THR A O 1
ATOM 1374 N N . ILE A 1 177 ? -18.499 8.204 3.637 1.00 54.44 177 ILE A N 1
ATOM 1375 C CA . ILE A 1 177 ? -19.331 7.277 2.866 1.00 54.44 177 ILE A CA 1
ATOM 1376 C C . ILE A 1 177 ? -19.605 6.097 3.799 1.00 54.44 177 ILE A C 1
ATOM 1378 O O . ILE A 1 177 ? -18.665 5.432 4.236 1.00 54.44 177 ILE A O 1
ATOM 1382 N N . THR A 1 178 ? -20.870 5.903 4.165 1.00 51.78 178 THR A N 1
ATOM 1383 C CA . THR A 1 178 ? -21.336 4.660 4.787 1.00 51.78 178 THR A CA 1
ATOM 1384 C C . THR A 1 178 ? -21.655 3.706 3.643 1.00 51.78 178 THR A C 1
ATOM 1386 O O . THR A 1 178 ? -22.588 3.962 2.883 1.00 51.78 178 THR A O 1
ATOM 1389 N N . CYS A 1 179 ? -20.817 2.686 3.464 1.00 51.56 179 CYS A N 1
ATOM 1390 C CA . CYS A 1 179 ? -21.038 1.614 2.493 1.00 51.56 179 CYS A CA 1
ATOM 1391 C C . CYS A 1 179 ? -21.932 0.518 3.082 1.00 51.56 179 CYS A C 1
ATOM 1393 O O . CYS A 1 179 ? -21.794 0.237 4.298 1.00 51.56 179 CYS A O 1
#

Sequence (179 aa):
MTRTCEPKVPIHVGLRAILDSFTFEEALSAVSHNQMASPAHFLIASREKKIISVEVSPIYTAQIKPENGVLIHTNHICAPAMQKVVVDKPHDDSYHRLKAIDKLVGSLSSDIEASDIFSLLADHDNYPDSICRHENLTKLSHENMETVFSIVMDLTNNKVSVILGNPCLRKEVYSTITC

Organism: NCBI:txid1543965

Solvent-accessible surface area (backbone atoms only — not comparable to full-atom values): 10431 Å² total; per-residue (Å²): 97,62,88,58,69,49,103,50,44,49,65,69,56,34,55,48,46,33,74,74,38,92,45,73,66,52,24,52,56,52,55,37,89,27,44,29,15,36,66,52,76,45,82,4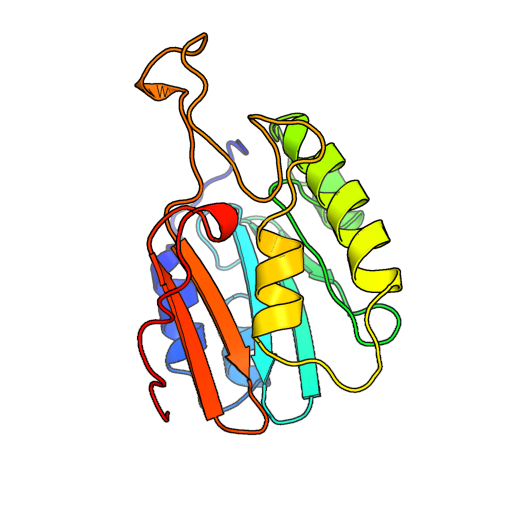8,74,48,71,87,76,47,63,39,37,36,42,32,14,49,86,49,55,41,79,46,75,53,58,97,87,42,79,86,83,70,71,56,84,77,51,71,76,45,58,74,76,48,72,75,46,56,64,75,46,35,58,54,36,43,55,51,50,55,62,53,58,75,69,61,62,94,80,74,53,68,65,57,56,45,53,59,47,34,33,56,70,65,64,45,58,13,63,33,20,36,75,44,89,88,49,56,81,92,74,45,57,58,35,67,55,45,77,43,76,42,56,88,78,37,34,35,41,34,27,76,30,40,49,73,82,48,86,68,63,47,72,64,52,74,116